Protein AF-A0A5R8MAK3-F1 (afdb_monomer)

Mean predicted aligned error: 9.04 Å

Sequence (189 aa):
MISRLPVRQTYFLSFLFIFSVNINEIQAQEVYLPGYVVTLKGDTLIGNVSDRKMGPFGGIFTKIKFKGNGRKKRYSADNIQSYRKGDSIYRSFNLDGEDRFLRLEVEGVVSLYKFELQEQGEGMVMDIAYLKKRDNPTLVRADQGLLGLKRNLLIQFFSDCPPLADKIRSKEFKFPYQVVNFYNEWKAR

Foldseek 3Di:
DDDDDDDDDDDDDDPDDDPPPPCPPPPQDQDWAWKWFQFPVRDIFGFTKGQWTDDQQIWGHQWIWGDGPNDIDTDHLVGGQWMDHHNWIWGWDDDPNDTATWTFDADAQKTKTWGWGDDGRDPDIDIWIWIDGPPGNDIDTQADVVRFGPLVVLLVVVVVPVVLNVCSVVVVDRHPVVSVVVVRVVVVD

Structure (mmCIF, N/CA/C/O backbone):
data_AF-A0A5R8MAK3-F1
#
_entry.id   AF-A0A5R8MAK3-F1
#
loop_
_atom_site.group_PDB
_atom_site.id
_atom_site.type_symbol
_atom_site.label_atom_id
_atom_site.label_alt_id
_atom_site.label_comp_id
_atom_site.label_asym_id
_atom_site.label_entity_id
_atom_site.label_seq_id
_atom_site.pdbx_PDB_ins_code
_atom_site.Cartn_x
_atom_site.Cartn_y
_atom_site.Cartn_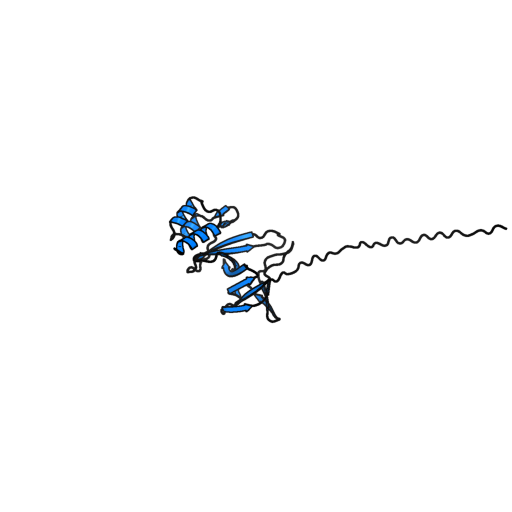z
_atom_site.occupancy
_atom_site.B_iso_or_equiv
_atom_site.auth_seq_id
_atom_site.auth_comp_id
_atom_site.auth_asym_id
_atom_site.auth_atom_id
_atom_site.pdbx_PDB_model_num
ATOM 1 N N . MET A 1 1 ? 33.108 69.798 -68.415 1.00 45.28 1 MET A N 1
ATOM 2 C CA . MET A 1 1 ? 32.987 68.394 -68.864 1.00 45.28 1 MET A CA 1
ATOM 3 C C . MET A 1 1 ? 32.511 67.592 -67.655 1.00 45.28 1 MET A C 1
ATOM 5 O O . MET A 1 1 ? 33.311 67.299 -66.783 1.00 45.28 1 MET A O 1
ATOM 9 N N . ILE A 1 2 ? 31.194 67.420 -67.500 1.00 45.59 2 ILE A N 1
ATOM 10 C CA . ILE A 1 2 ? 30.560 66.881 -66.281 1.00 45.59 2 ILE A CA 1
ATOM 11 C C . ILE A 1 2 ? 30.013 65.496 -66.633 1.00 45.59 2 ILE A C 1
ATOM 13 O O . ILE A 1 2 ? 29.065 65.384 -67.410 1.00 45.59 2 ILE A O 1
ATOM 17 N N . SER A 1 3 ? 30.657 64.447 -66.127 1.00 53.34 3 SER A N 1
ATOM 18 C CA . SER A 1 3 ? 30.266 63.054 -66.341 1.00 53.34 3 SER A CA 1
ATOM 19 C C . SER A 1 3 ? 29.149 62.655 -65.372 1.00 53.34 3 SER A C 1
ATOM 21 O O . SER A 1 3 ? 29.250 62.816 -64.158 1.00 53.34 3 SER A O 1
ATOM 23 N N . ARG A 1 4 ? 28.050 62.145 -65.937 1.00 50.50 4 ARG A N 1
ATOM 24 C CA . ARG A 1 4 ? 26.902 61.585 -65.213 1.00 50.50 4 ARG A CA 1
ATOM 25 C C . ARG A 1 4 ? 27.264 60.200 -64.667 1.00 50.50 4 ARG A C 1
ATOM 27 O O . ARG A 1 4 ? 27.695 59.345 -65.435 1.00 50.50 4 ARG A O 1
ATOM 34 N N . LEU A 1 5 ? 27.034 59.962 -63.377 1.00 55.12 5 LEU A N 1
ATOM 35 C CA . LEU A 1 5 ? 27.025 58.617 -62.791 1.00 55.12 5 LEU A CA 1
ATOM 36 C C . LEU A 1 5 ? 25.602 58.032 -62.861 1.00 55.12 5 LEU A C 1
ATOM 38 O O . LEU A 1 5 ? 24.647 58.764 -62.591 1.00 55.12 5 LEU A O 1
ATOM 42 N N . PRO A 1 6 ? 25.423 56.743 -63.204 1.00 58.34 6 PRO A N 1
ATOM 43 C CA . PRO A 1 6 ? 24.111 56.117 -63.201 1.00 58.34 6 PRO A CA 1
ATOM 44 C C . PRO A 1 6 ? 23.727 55.636 -61.796 1.00 58.34 6 PRO A C 1
ATOM 46 O O . PRO A 1 6 ? 24.496 54.973 -61.099 1.00 58.34 6 PRO A O 1
ATOM 49 N N . VAL A 1 7 ? 22.489 55.942 -61.415 1.00 59.16 7 VAL A N 1
ATOM 50 C CA . VAL A 1 7 ? 21.797 55.399 -60.243 1.00 59.16 7 VAL A CA 1
ATOM 51 C C . VAL A 1 7 ? 21.487 53.923 -60.505 1.00 59.16 7 VAL A C 1
ATOM 53 O O . VAL A 1 7 ? 20.755 53.600 -61.438 1.00 59.16 7 VAL A O 1
ATOM 56 N N . ARG A 1 8 ? 22.022 53.017 -59.682 1.00 52.56 8 ARG A N 1
ATOM 57 C CA . ARG A 1 8 ? 21.577 51.617 -59.620 1.00 52.56 8 ARG A CA 1
ATOM 58 C C . ARG A 1 8 ? 20.651 51.449 -58.418 1.00 52.56 8 ARG A C 1
ATOM 60 O O . ARG A 1 8 ? 21.109 51.382 -57.284 1.00 52.56 8 ARG A O 1
ATOM 67 N N . GLN A 1 9 ? 19.349 51.377 -58.683 1.00 58.41 9 GLN A N 1
ATOM 68 C CA . GLN A 1 9 ? 18.371 50.819 -57.752 1.00 58.41 9 GLN A CA 1
ATOM 69 C C . GLN A 1 9 ? 18.574 49.303 -57.687 1.00 58.41 9 GLN A C 1
ATOM 71 O O . GLN A 1 9 ? 18.333 48.599 -58.665 1.00 58.41 9 GLN A O 1
ATOM 76 N N . THR A 1 10 ? 18.999 48.794 -56.537 1.00 56.50 10 THR A N 1
ATOM 77 C CA . THR A 1 10 ? 18.915 47.368 -56.207 1.00 56.50 10 THR A CA 1
ATOM 78 C C . THR A 1 10 ? 17.899 47.199 -55.088 1.00 56.50 10 THR A C 1
ATOM 80 O O . THR A 1 10 ? 18.230 47.343 -53.914 1.00 56.50 10 THR A O 1
ATOM 83 N N . TYR A 1 11 ? 16.653 46.902 -55.457 1.00 55.88 11 TYR A N 1
ATOM 84 C CA . TYR A 1 11 ? 15.708 46.267 -54.546 1.00 55.88 11 TYR A CA 1
ATOM 85 C C . TYR A 1 11 ? 15.951 44.762 -54.636 1.00 55.88 11 TYR A C 1
ATOM 87 O O . TYR A 1 11 ? 15.625 44.144 -55.646 1.00 55.88 11 TYR A O 1
ATOM 95 N N . PHE A 1 12 ? 16.545 44.175 -53.600 1.00 53.72 12 PHE A N 1
ATOM 96 C CA . PHE A 1 12 ? 16.535 42.728 -53.420 1.00 53.72 12 PHE A CA 1
ATOM 97 C C . PHE A 1 12 ? 15.970 42.422 -52.037 1.00 53.72 12 PHE A C 1
ATOM 99 O O . PHE A 1 12 ? 16.603 42.660 -51.009 1.00 53.72 12 PHE A O 1
ATOM 106 N N . LEU A 1 13 ? 14.720 41.961 -52.047 1.00 56.19 13 LEU A N 1
ATOM 107 C CA . LEU A 1 13 ? 14.031 41.371 -50.912 1.00 56.19 13 LEU A CA 1
ATOM 108 C C . LEU A 1 13 ? 14.896 40.272 -50.286 1.00 56.19 13 LEU A C 1
ATOM 110 O O . LEU A 1 13 ? 15.283 39.323 -50.960 1.00 56.19 13 LEU A O 1
ATOM 114 N N . SER A 1 14 ? 15.111 40.345 -48.977 1.00 53.22 14 SER A N 1
ATOM 115 C CA . SER A 1 14 ? 15.406 39.159 -48.169 1.00 53.22 14 SER A CA 1
ATOM 116 C C . SER A 1 14 ? 14.804 39.329 -46.778 1.00 53.22 14 SER A C 1
ATOM 118 O O . SER A 1 14 ? 15.470 39.569 -45.779 1.00 53.22 14 SER A O 1
ATOM 120 N N . PHE A 1 15 ? 13.480 39.207 -46.730 1.00 55.84 15 PHE A N 1
ATOM 121 C CA . PHE A 1 15 ? 12.743 38.939 -45.503 1.00 55.84 15 PHE A CA 1
ATOM 122 C C . PHE A 1 15 ? 12.940 37.449 -45.172 1.00 55.84 15 PHE A C 1
ATOM 124 O O . PHE A 1 15 ? 12.067 36.626 -45.438 1.00 55.84 15 PHE A O 1
ATOM 131 N N . LEU A 1 16 ? 14.135 37.066 -44.697 1.00 53.00 16 LEU A N 1
ATOM 132 C CA . LEU A 1 16 ? 14.398 35.687 -44.285 1.00 53.00 16 LEU A CA 1
ATOM 133 C C . LEU A 1 16 ? 14.079 35.523 -42.799 1.00 53.00 16 LEU A C 1
ATOM 135 O O . LEU A 1 16 ? 14.864 35.823 -41.903 1.00 53.00 16 LEU A O 1
ATOM 139 N N . PHE A 1 17 ? 12.861 35.045 -42.595 1.00 55.56 17 PHE A N 1
ATOM 140 C CA . PHE A 1 17 ? 12.371 34.321 -41.437 1.00 55.56 17 PHE A CA 1
ATOM 141 C C . PHE A 1 17 ? 13.448 33.374 -40.869 1.00 55.56 17 PHE A C 1
ATOM 143 O O . PHE A 1 17 ? 13.740 32.337 -41.459 1.00 55.56 17 PHE A O 1
ATOM 150 N N . ILE A 1 18 ? 13.997 33.682 -39.695 1.00 56.56 18 ILE A N 1
ATOM 151 C CA . ILE A 1 18 ? 14.508 32.652 -38.785 1.00 56.56 18 ILE A CA 1
ATOM 152 C C . ILE A 1 18 ? 13.868 32.936 -37.433 1.00 56.56 18 ILE A C 1
ATOM 154 O O . ILE A 1 18 ? 14.438 33.569 -36.548 1.00 56.56 18 ILE A O 1
ATOM 158 N N . PHE A 1 19 ? 12.621 32.484 -37.300 1.00 54.47 19 PHE A N 1
ATOM 159 C CA . PHE A 1 19 ? 12.096 32.129 -35.994 1.00 54.47 19 PHE A CA 1
ATOM 160 C C . PHE A 1 19 ? 13.021 31.040 -35.452 1.00 54.47 19 PHE A C 1
ATOM 162 O O . PHE A 1 19 ? 12.895 29.868 -35.804 1.00 54.47 19 PHE A O 1
ATOM 169 N N . SER A 1 20 ? 13.969 31.436 -34.608 1.00 54.81 20 SER A N 1
ATOM 170 C CA . SER A 1 20 ? 14.664 30.538 -33.697 1.00 54.81 20 SER A CA 1
ATOM 171 C C . SER A 1 20 ? 13.630 30.041 -32.694 1.00 54.81 20 SER A C 1
ATOM 173 O O . SER A 1 20 ? 13.546 30.519 -31.561 1.00 54.81 20 SER A O 1
ATOM 175 N N . VAL A 1 21 ? 12.767 29.126 -33.142 1.00 56.59 21 VAL A N 1
ATOM 176 C CA . VAL A 1 21 ? 11.937 28.334 -32.250 1.00 56.59 21 VAL A CA 1
ATOM 177 C C . VAL A 1 21 ? 12.938 27.564 -31.410 1.00 56.59 21 VAL A C 1
ATOM 179 O O . VAL A 1 21 ? 13.553 26.605 -31.868 1.00 56.59 21 VAL A O 1
ATOM 182 N N . ASN A 1 22 ? 13.157 28.044 -30.189 1.00 51.03 22 ASN A N 1
ATOM 183 C CA . ASN A 1 22 ? 13.752 27.255 -29.133 1.00 51.03 22 ASN A CA 1
ATOM 184 C C . ASN A 1 22 ? 12.753 26.134 -28.871 1.00 51.03 22 ASN A C 1
ATOM 186 O O . ASN A 1 22 ? 11.854 26.258 -28.038 1.00 51.03 22 ASN A O 1
ATOM 190 N N . ILE A 1 23 ? 12.866 25.064 -29.656 1.00 58.00 23 ILE A N 1
ATOM 191 C CA . ILE A 1 23 ? 12.237 23.793 -29.356 1.00 58.00 23 ILE A CA 1
ATOM 192 C C . ILE A 1 23 ? 13.009 23.295 -28.139 1.00 58.00 23 ILE A C 1
ATOM 194 O O . ILE A 1 23 ? 13.971 22.543 -28.253 1.00 58.00 23 ILE A O 1
ATOM 198 N N . ASN A 1 24 ? 12.644 23.795 -26.957 1.00 49.50 24 ASN A N 1
ATOM 199 C CA . ASN A 1 24 ? 12.941 23.084 -25.733 1.00 49.50 24 ASN A CA 1
ATOM 200 C C . ASN A 1 24 ? 12.285 21.726 -25.935 1.00 49.50 24 ASN A C 1
ATOM 202 O O . ASN A 1 24 ? 11.056 21.623 -25.927 1.00 49.50 24 ASN A O 1
ATOM 206 N N . GLU A 1 25 ? 13.096 20.714 -26.231 1.00 51.19 25 GLU A N 1
ATOM 207 C CA . GLU A 1 25 ? 12.648 19.340 -26.218 1.00 51.19 25 GLU A CA 1
ATOM 208 C C . GLU A 1 25 ? 12.037 19.115 -24.839 1.00 51.19 25 GLU A C 1
ATOM 210 O O . GLU A 1 25 ? 12.741 18.980 -23.837 1.00 51.19 25 GLU A O 1
ATOM 215 N N . ILE A 1 26 ? 10.707 19.102 -24.769 1.00 49.28 26 ILE A N 1
ATOM 216 C CA . ILE A 1 26 ? 9.989 18.558 -23.628 1.00 49.28 26 ILE A CA 1
ATOM 217 C C . ILE A 1 26 ? 10.242 17.055 -23.709 1.00 49.28 26 ILE A C 1
ATOM 219 O O . ILE A 1 26 ? 9.420 16.276 -24.194 1.00 49.28 26 ILE A O 1
ATOM 223 N N . GLN A 1 27 ? 11.437 16.633 -23.301 1.00 46.62 27 GLN A N 1
ATOM 224 C CA . GLN A 1 27 ? 11.723 15.233 -23.114 1.00 46.62 27 GLN A CA 1
ATOM 225 C C . GLN A 1 27 ? 10.903 14.804 -21.908 1.00 46.62 27 GLN A C 1
ATOM 227 O O . GLN A 1 27 ? 11.251 15.058 -20.757 1.00 46.62 27 GLN A O 1
ATOM 232 N N . ALA A 1 28 ? 9.778 14.151 -22.175 1.00 54.62 28 ALA A N 1
ATOM 233 C CA . ALA A 1 28 ? 9.080 13.358 -21.183 1.00 54.62 28 ALA A CA 1
ATOM 234 C C . ALA A 1 28 ? 9.986 12.173 -20.796 1.00 54.62 28 ALA A C 1
ATOM 236 O O . ALA A 1 28 ? 9.818 11.060 -21.297 1.00 54.62 28 ALA A O 1
ATOM 237 N N . GLN A 1 29 ? 11.007 12.433 -19.974 1.00 61.88 29 GLN A N 1
ATOM 238 C CA . GLN A 1 29 ? 12.005 11.448 -19.581 1.00 61.88 29 GLN A CA 1
ATOM 239 C C . GLN A 1 29 ? 11.367 10.423 -18.640 1.00 61.88 29 GLN A C 1
ATOM 241 O O . GLN A 1 29 ? 10.771 10.756 -17.615 1.00 61.88 29 GLN A O 1
ATOM 246 N N . GLU A 1 30 ? 11.475 9.144 -19.004 1.00 71.56 30 GLU A N 1
ATOM 247 C CA . GLU A 1 30 ? 11.110 8.045 -18.114 1.00 71.56 30 GLU A CA 1
ATOM 248 C C . GLU A 1 30 ? 12.091 7.995 -16.943 1.00 71.56 30 GLU A C 1
ATOM 250 O O . GLU A 1 30 ? 13.265 7.661 -17.119 1.00 71.56 30 GLU A O 1
ATOM 255 N N . VAL A 1 31 ? 11.600 8.286 -15.740 1.00 87.50 31 VAL A N 1
ATOM 256 C CA . VAL A 1 31 ? 12.417 8.246 -14.528 1.00 87.50 31 VAL A CA 1
ATOM 257 C C . VAL A 1 31 ? 12.540 6.797 -14.060 1.00 87.50 31 VAL A C 1
ATOM 259 O O . VAL A 1 31 ? 11.551 6.154 -13.698 1.00 87.50 31 VAL A O 1
ATOM 262 N N . TYR A 1 32 ? 13.766 6.276 -14.100 1.00 94.56 32 TYR A N 1
ATOM 263 C CA . TYR A 1 32 ? 14.147 5.008 -13.484 1.00 94.56 32 TYR A CA 1
ATOM 264 C C . TYR A 1 32 ? 14.794 5.306 -12.135 1.00 94.56 32 TYR A C 1
ATOM 266 O O . TYR A 1 32 ? 15.710 6.120 -12.071 1.00 94.56 32 TYR A O 1
ATOM 274 N N . LEU A 1 33 ? 14.341 4.631 -11.080 1.00 96.56 33 LEU A N 1
ATOM 275 C CA . LEU A 1 33 ? 14.921 4.746 -9.742 1.00 96.56 33 LEU A CA 1
ATOM 276 C C . LEU A 1 33 ? 15.513 3.404 -9.294 1.00 96.56 33 LEU A C 1
ATOM 278 O O . LEU A 1 33 ? 14.975 2.362 -9.685 1.00 96.56 33 LEU A O 1
ATOM 282 N N . PRO A 1 34 ? 16.565 3.406 -8.455 1.00 97.94 34 PRO A N 1
ATOM 283 C CA . PRO A 1 34 ? 17.099 2.187 -7.855 1.00 97.94 34 PRO A CA 1
ATOM 284 C C . PRO A 1 34 ? 16.018 1.391 -7.119 1.00 97.94 34 PRO A C 1
ATOM 286 O O . PRO A 1 34 ? 15.114 1.965 -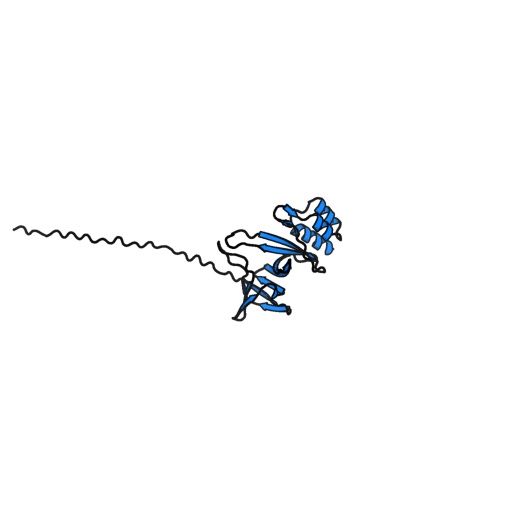6.508 1.00 97.94 34 PRO A O 1
ATOM 289 N N . GLY A 1 35 ? 16.093 0.065 -7.177 1.00 98.06 35 GLY A N 1
ATOM 290 C CA . GLY A 1 35 ? 15.081 -0.796 -6.582 1.00 98.06 35 GLY A CA 1
ATOM 291 C C . GLY A 1 35 ? 15.292 -2.281 -6.850 1.00 98.06 35 GLY A C 1
ATOM 292 O O . GLY A 1 35 ? 16.382 -2.732 -7.209 1.00 98.06 35 GLY A O 1
ATOM 293 N N . TYR A 1 36 ? 14.226 -3.056 -6.671 1.00 98.31 36 TYR A N 1
ATOM 294 C CA . TYR A 1 36 ? 14.240 -4.496 -6.913 1.00 98.31 36 TYR A CA 1
ATOM 295 C C . TYR A 1 36 ? 12.860 -5.025 -7.290 1.00 98.31 36 TYR A C 1
ATOM 297 O O . TYR A 1 36 ? 11.845 -4.365 -7.073 1.00 98.31 36 TYR A O 1
ATOM 305 N N . VAL A 1 37 ? 12.829 -6.244 -7.820 1.00 98.50 37 VAL A N 1
ATOM 306 C CA . VAL A 1 37 ? 11.614 -7.027 -8.066 1.00 98.50 37 VAL A CA 1
ATOM 307 C C . VAL A 1 37 ? 11.720 -8.353 -7.326 1.00 98.50 37 VAL A C 1
ATOM 309 O O . VAL A 1 37 ? 12.726 -9.038 -7.472 1.00 98.50 37 VAL A O 1
ATOM 312 N N . VAL A 1 38 ? 10.678 -8.736 -6.589 1.00 98.56 38 VAL A N 1
ATOM 313 C CA . VAL A 1 38 ? 10.543 -10.071 -5.990 1.00 98.56 38 VAL A CA 1
ATOM 314 C C . VAL A 1 38 ? 9.614 -10.902 -6.864 1.00 98.56 38 VAL A C 1
ATOM 316 O O . VAL A 1 38 ? 8.434 -10.584 -7.020 1.00 98.56 38 VAL A O 1
ATOM 319 N N . THR A 1 39 ? 10.146 -11.954 -7.475 1.00 98.12 39 THR A N 1
ATOM 320 C CA . THR A 1 39 ? 9.383 -12.842 -8.361 1.00 98.12 39 THR A CA 1
ATOM 321 C C . THR A 1 39 ? 8.388 -13.700 -7.579 1.00 98.12 39 THR A C 1
ATOM 323 O O . THR A 1 39 ? 8.500 -13.845 -6.364 1.00 98.12 39 THR A O 1
ATOM 326 N N . LEU A 1 40 ? 7.446 -14.345 -8.275 1.00 97.69 40 LEU A N 1
ATOM 327 C CA . LEU A 1 40 ? 6.528 -15.314 -7.656 1.00 97.69 40 LEU A CA 1
ATOM 328 C C . LEU A 1 40 ? 7.239 -16.479 -6.952 1.00 97.69 40 LEU A C 1
ATOM 330 O O . LEU A 1 40 ? 6.671 -17.045 -6.024 1.00 97.69 40 LEU A O 1
ATOM 334 N N . LYS A 1 41 ? 8.478 -16.801 -7.347 1.00 97.81 41 LYS A N 1
ATOM 335 C CA . LYS A 1 41 ? 9.303 -17.845 -6.722 1.00 97.81 41 LYS A CA 1
ATOM 336 C C . LYS A 1 41 ? 10.061 -17.368 -5.476 1.00 97.81 41 LYS A C 1
ATOM 338 O O . LYS A 1 41 ? 10.725 -18.173 -4.841 1.00 97.81 41 LYS A O 1
ATOM 343 N N . GLY A 1 42 ? 9.988 -16.078 -5.139 1.00 97.62 42 GLY A N 1
ATOM 344 C CA . GLY A 1 42 ? 10.739 -15.470 -4.035 1.00 97.62 42 GLY A CA 1
ATOM 345 C C . GLY A 1 42 ? 12.118 -14.928 -4.428 1.00 97.62 42 GLY A C 1
ATOM 346 O O . GLY A 1 42 ? 12.732 -14.211 -3.640 1.00 97.62 42 GLY A O 1
ATOM 347 N N . ASP A 1 43 ? 12.592 -15.187 -5.652 1.00 97.44 43 ASP A N 1
ATOM 348 C CA . ASP A 1 43 ? 13.862 -14.629 -6.133 1.00 97.44 43 ASP A CA 1
ATOM 349 C C . ASP A 1 43 ? 13.796 -13.100 -6.204 1.00 97.44 43 ASP A C 1
ATOM 351 O O . ASP A 1 43 ? 12.808 -12.541 -6.691 1.00 97.44 43 ASP A O 1
ATOM 355 N N . THR A 1 44 ? 14.872 -12.427 -5.790 1.00 97.81 44 THR A N 1
ATOM 356 C CA . THR A 1 44 ? 14.981 -10.963 -5.839 1.00 97.81 44 THR A CA 1
ATOM 357 C C . THR A 1 44 ? 15.926 -10.521 -6.954 1.00 97.81 44 THR A C 1
ATOM 359 O O . THR A 1 44 ? 17.100 -10.881 -6.980 1.00 97.81 44 THR A O 1
ATOM 362 N N . LEU A 1 45 ? 15.422 -9.701 -7.875 1.00 97.81 45 LEU A N 1
ATOM 363 C CA . LEU A 1 45 ? 16.181 -9.115 -8.976 1.00 97.81 45 LEU A CA 1
ATOM 364 C C . LEU A 1 45 ? 16.497 -7.651 -8.662 1.00 97.81 45 LEU A C 1
ATOM 366 O O . LEU A 1 45 ? 15.589 -6.821 -8.615 1.00 97.81 45 LEU A O 1
ATOM 370 N N . ILE A 1 46 ? 17.776 -7.329 -8.477 1.00 97.94 46 ILE A N 1
ATOM 371 C CA . ILE A 1 46 ? 18.248 -5.968 -8.178 1.00 97.94 46 ILE A CA 1
ATOM 372 C C . ILE A 1 46 ? 18.452 -5.171 -9.471 1.00 97.94 46 ILE A C 1
ATOM 374 O O . ILE A 1 46 ? 18.988 -5.688 -10.454 1.00 97.94 46 ILE A O 1
ATOM 378 N N . GLY A 1 47 ? 18.028 -3.906 -9.487 1.00 97.62 47 GLY A N 1
ATOM 379 C CA . GLY A 1 47 ? 18.184 -3.042 -10.655 1.00 97.62 47 GLY A CA 1
ATOM 380 C C . GLY A 1 47 ? 17.504 -1.688 -10.496 1.00 97.62 47 GLY A C 1
ATOM 381 O O . GLY A 1 47 ? 17.455 -1.122 -9.409 1.00 97.62 47 GLY A O 1
ATOM 382 N N . ASN A 1 48 ? 16.972 -1.163 -11.596 1.00 98.12 48 ASN A N 1
ATOM 383 C CA . ASN A 1 48 ? 16.211 0.080 -11.615 1.00 98.12 48 ASN A CA 1
ATOM 384 C C . ASN A 1 48 ? 14.778 -0.164 -12.092 1.00 98.12 48 ASN A C 1
ATOM 386 O O . ASN A 1 48 ? 14.557 -0.917 -13.044 1.00 98.12 48 ASN A O 1
ATOM 390 N N . VAL A 1 49 ? 13.816 0.513 -11.470 1.00 97.94 49 VAL A N 1
ATOM 391 C CA . VAL A 1 49 ? 12.381 0.372 -11.732 1.00 97.94 49 VAL A CA 1
ATOM 392 C C . VAL A 1 49 ? 11.786 1.707 -12.180 1.00 97.94 49 VAL A C 1
ATOM 394 O O . VAL A 1 49 ? 12.125 2.764 -11.653 1.00 97.94 49 VAL A O 1
ATOM 397 N N . SER A 1 50 ? 10.874 1.651 -13.147 1.00 96.56 50 SER A N 1
ATOM 398 C CA . SER A 1 50 ? 9.998 2.755 -13.542 1.00 96.56 50 SER A CA 1
ATOM 399 C C . SER A 1 50 ? 8.561 2.242 -13.628 1.00 96.56 50 SER A C 1
ATOM 401 O O . SER A 1 50 ? 8.295 1.253 -14.312 1.00 96.56 50 SER A O 1
ATOM 403 N N . ASP A 1 51 ? 7.636 2.887 -12.923 1.00 94.75 51 ASP A N 1
ATOM 404 C CA . ASP A 1 51 ? 6.227 2.474 -12.819 1.00 94.75 51 ASP A CA 1
ATOM 405 C C . ASP A 1 51 ? 5.245 3.537 -13.324 1.00 94.75 51 ASP A C 1
ATOM 407 O O . ASP A 1 51 ? 4.039 3.328 -13.267 1.00 94.75 51 ASP A O 1
ATOM 411 N N . ARG A 1 52 ? 5.744 4.681 -13.798 1.00 91.50 52 ARG A N 1
ATOM 412 C CA . ARG A 1 52 ? 4.923 5.777 -14.303 1.00 91.50 52 ARG A CA 1
ATOM 413 C C . ARG A 1 52 ? 5.697 6.643 -15.279 1.00 91.50 52 ARG A C 1
ATOM 415 O O . ARG A 1 52 ? 6.930 6.667 -15.272 1.00 91.50 52 ARG A O 1
ATOM 422 N N . LYS A 1 53 ? 4.958 7.382 -16.098 1.00 88.19 53 LYS A N 1
ATOM 423 C CA . LYS A 1 53 ? 5.487 8.476 -16.916 1.00 88.19 53 LYS A CA 1
ATOM 424 C C . LYS A 1 53 ? 5.064 9.799 -16.287 1.00 88.19 53 LYS A C 1
ATOM 426 O O . LYS A 1 53 ? 3.905 9.942 -15.917 1.00 88.19 53 LYS A O 1
ATOM 431 N N . MET A 1 54 ? 5.992 10.744 -16.173 1.00 82.19 54 MET A N 1
ATOM 432 C CA . MET A 1 54 ? 5.703 12.096 -15.686 1.00 82.19 54 MET A CA 1
ATOM 433 C C . MET A 1 54 ? 5.204 12.991 -16.832 1.00 82.19 54 MET A C 1
ATOM 435 O O . MET A 1 54 ? 5.505 12.733 -18.001 1.00 82.19 54 MET A O 1
ATOM 439 N N . GLY A 1 55 ? 4.491 14.066 -16.492 1.00 76.38 55 GLY A N 1
ATOM 440 C CA . GLY A 1 55 ? 4.050 15.103 -17.433 1.00 76.38 55 GLY A CA 1
ATOM 441 C C . GLY A 1 55 ? 2.555 15.052 -17.778 1.00 76.38 55 GLY A C 1
ATOM 442 O O . GLY A 1 55 ? 1.841 14.188 -17.274 1.00 76.38 55 GLY A O 1
ATOM 443 N N . PRO A 1 56 ? 2.078 15.962 -18.650 1.00 72.00 56 PRO A N 1
ATOM 444 C CA . PRO A 1 56 ? 0.650 16.150 -18.940 1.00 72.00 56 PRO A CA 1
ATOM 445 C C . PRO A 1 56 ? -0.003 14.946 -19.626 1.00 72.00 56 PRO A C 1
ATOM 447 O O . PRO A 1 56 ? -1.208 14.793 -19.563 1.00 72.00 56 PRO A O 1
ATOM 450 N N . PHE A 1 57 ? 0.782 14.063 -20.243 1.00 76.06 57 PHE A N 1
ATOM 451 C CA . PHE A 1 57 ? 0.316 12.787 -20.808 1.00 76.06 57 PHE A CA 1
ATOM 452 C C . PHE A 1 57 ? 0.952 11.594 -20.084 1.00 76.06 57 PHE A C 1
ATOM 454 O O . PHE A 1 57 ? 1.208 10.541 -20.675 1.00 76.06 57 PHE A O 1
ATOM 461 N N . GLY A 1 58 ? 1.320 11.822 -18.824 1.00 79.94 58 GLY A N 1
ATOM 462 C CA . GLY A 1 58 ? 1.831 10.828 -17.903 1.00 79.94 58 GLY A CA 1
ATOM 463 C C . GLY A 1 58 ? 0.737 9.895 -17.394 1.00 79.94 58 GLY A C 1
ATOM 464 O O . GLY A 1 58 ? -0.422 9.995 -17.785 1.00 79.94 58 GLY A O 1
ATOM 465 N N . GLY A 1 59 ? 1.126 8.960 -16.538 1.00 86.31 59 GLY A N 1
ATOM 466 C CA . GLY A 1 59 ? 0.206 7.994 -15.949 1.00 86.31 59 GLY A CA 1
ATOM 467 C C . GLY A 1 59 ? 0.940 6.838 -15.291 1.00 86.31 59 GLY A C 1
ATOM 468 O O . GLY A 1 59 ? 2.127 6.600 -15.555 1.00 86.31 59 GLY A O 1
ATOM 469 N N . ILE A 1 60 ? 0.219 6.117 -14.438 1.00 89.88 60 ILE A N 1
ATOM 470 C CA . ILE A 1 60 ? 0.713 4.930 -13.740 1.00 89.88 60 ILE A CA 1
ATOM 471 C C . ILE A 1 60 ? 0.631 3.732 -14.686 1.00 89.88 60 ILE A C 1
ATOM 473 O O . ILE A 1 60 ? -0.383 3.484 -15.336 1.00 89.88 60 ILE A O 1
ATOM 477 N N . PHE A 1 61 ? 1.722 2.981 -14.798 1.00 89.56 61 PHE A N 1
ATOM 478 C CA . PHE A 1 61 ? 1.783 1.823 -15.674 1.00 89.56 61 PHE A CA 1
ATOM 479 C C . PHE A 1 61 ? 1.112 0.613 -15.029 1.00 89.56 61 PHE A C 1
ATOM 481 O O . PHE A 1 61 ? 1.396 0.256 -13.890 1.00 89.56 61 PHE A O 1
ATOM 488 N N . THR A 1 62 ? 0.334 -0.121 -15.822 1.00 92.06 62 THR A N 1
ATOM 489 C CA . THR A 1 62 ? -0.146 -1.462 -15.450 1.00 92.06 62 THR A CA 1
ATOM 490 C C . THR A 1 62 ? 0.992 -2.485 -15.354 1.00 92.06 62 THR A C 1
ATOM 492 O O . THR A 1 62 ? 0.877 -3.490 -14.655 1.00 92.06 62 THR A O 1
ATOM 495 N N . LYS A 1 63 ? 2.107 -2.231 -16.056 1.00 97.06 63 LYS A N 1
ATOM 496 C CA . LYS A 1 63 ? 3.331 -3.040 -16.030 1.00 97.06 63 LYS A CA 1
ATOM 497 C C . LYS A 1 63 ? 4.539 -2.173 -15.717 1.00 97.06 63 LYS A C 1
ATOM 499 O O . LYS A 1 63 ? 4.886 -1.290 -16.505 1.00 97.06 63 LYS A O 1
ATOM 504 N N . ILE A 1 64 ? 5.236 -2.479 -14.630 1.00 97.44 64 ILE A N 1
ATOM 505 C CA . ILE A 1 64 ? 6.480 -1.793 -14.283 1.00 97.44 64 ILE A CA 1
ATOM 506 C C . ILE A 1 64 ? 7.591 -2.194 -15.246 1.00 97.44 64 ILE A C 1
ATOM 508 O O . ILE A 1 64 ? 7.660 -3.333 -15.713 1.00 97.44 64 ILE A O 1
ATOM 512 N N . LYS A 1 65 ? 8.473 -1.248 -15.556 1.00 97.31 65 LYS A N 1
ATOM 513 C CA . LYS A 1 65 ? 9.667 -1.453 -16.374 1.00 97.31 65 LYS A CA 1
ATOM 514 C C . LYS A 1 65 ? 10.853 -1.658 -15.445 1.00 97.31 65 LYS A C 1
ATOM 516 O O . LYS A 1 65 ? 11.185 -0.777 -14.660 1.00 97.31 65 LYS A O 1
ATOM 521 N N . PHE A 1 66 ? 11.513 -2.798 -15.571 1.00 97.94 66 PHE A N 1
ATOM 522 C CA . PHE A 1 66 ? 12.709 -3.154 -14.823 1.00 97.94 66 PHE A CA 1
ATOM 523 C C . PHE A 1 66 ? 13.934 -3.168 -15.743 1.00 97.94 66 PHE A C 1
ATOM 525 O O . PHE A 1 66 ? 13.878 -3.690 -16.861 1.00 97.94 66 PHE A O 1
ATOM 532 N N . LYS A 1 67 ? 15.050 -2.617 -15.263 1.00 97.44 67 LYS A N 1
ATOM 533 C CA . LYS A 1 67 ? 16.370 -2.669 -15.903 1.00 97.44 67 LYS A CA 1
ATOM 534 C C . LYS A 1 67 ? 17.384 -3.255 -14.922 1.00 97.44 67 LYS A C 1
ATOM 536 O O . LYS A 1 67 ? 17.674 -2.621 -13.913 1.00 97.44 67 LYS A O 1
ATOM 541 N N . GLY A 1 68 ? 17.954 -4.415 -15.235 1.00 95.44 68 GLY A N 1
ATOM 542 C CA . GLY A 1 68 ? 18.965 -5.080 -14.404 1.00 95.44 68 GLY A CA 1
ATOM 543 C C . GLY A 1 68 ? 19.789 -6.077 -15.217 1.00 95.44 68 GLY A C 1
ATOM 544 O O . GLY A 1 68 ? 19.281 -6.651 -16.180 1.00 95.44 68 GLY A O 1
ATOM 545 N N . ASN A 1 69 ? 21.068 -6.254 -14.866 1.00 90.25 69 ASN A N 1
ATOM 546 C CA . ASN A 1 69 ? 22.011 -7.163 -15.542 1.00 90.25 69 ASN A CA 1
ATOM 547 C C . ASN A 1 69 ? 22.035 -7.008 -17.077 1.00 90.25 69 ASN A C 1
ATOM 549 O O . ASN A 1 69 ? 21.966 -7.986 -17.818 1.00 90.25 69 ASN A O 1
ATOM 553 N N . GLY A 1 70 ? 22.032 -5.762 -17.566 1.00 88.62 70 GLY A N 1
ATOM 554 C CA . GLY A 1 70 ? 22.022 -5.450 -19.002 1.00 88.62 70 GLY A CA 1
ATOM 555 C C . GLY A 1 70 ? 20.710 -5.765 -19.734 1.00 88.62 70 GLY A C 1
ATOM 556 O O . GLY A 1 70 ? 20.604 -5.513 -20.932 1.00 88.62 70 GLY A O 1
ATOM 557 N N . ARG A 1 71 ? 19.683 -6.278 -19.044 1.00 91.19 71 ARG A N 1
ATOM 558 C CA . ARG A 1 71 ? 18.384 -6.634 -19.629 1.00 91.19 71 ARG A CA 1
ATOM 559 C C . ARG A 1 71 ? 17.296 -5.656 -19.198 1.00 91.19 71 ARG A C 1
ATOM 561 O O . ARG A 1 71 ? 17.297 -5.134 -18.083 1.00 91.19 71 ARG A O 1
ATOM 568 N N . LYS A 1 72 ? 16.334 -5.436 -20.095 1.00 95.75 72 LYS A N 1
ATOM 569 C CA . LYS A 1 72 ? 15.089 -4.712 -19.812 1.00 95.75 72 LYS A CA 1
ATOM 570 C C . LYS A 1 72 ? 13.938 -5.711 -19.821 1.00 95.75 72 LYS A C 1
ATOM 572 O O . LYS A 1 72 ? 13.843 -6.515 -20.744 1.00 95.75 72 LYS A O 1
ATOM 577 N N . LYS A 1 73 ? 13.063 -5.661 -18.822 1.00 96.94 73 LYS A N 1
ATOM 578 C CA . LYS A 1 73 ? 11.870 -6.515 -18.741 1.00 96.94 73 LYS A CA 1
ATOM 579 C C . LYS A 1 73 ? 10.697 -5.728 -18.170 1.00 96.94 73 LYS A C 1
ATOM 581 O O . LYS A 1 73 ? 10.895 -4.722 -17.495 1.00 96.94 73 LYS A O 1
ATOM 586 N N . ARG A 1 74 ? 9.475 -6.162 -18.471 1.00 97.81 74 ARG A N 1
ATOM 587 C CA . ARG A 1 74 ? 8.250 -5.616 -17.883 1.00 97.81 74 ARG A CA 1
ATOM 588 C C . ARG A 1 74 ? 7.581 -6.670 -17.010 1.00 97.81 74 ARG A C 1
ATOM 590 O O . ARG A 1 74 ? 7.630 -7.845 -17.365 1.00 97.81 74 ARG A O 1
ATOM 597 N N . TYR A 1 75 ? 6.963 -6.239 -15.918 1.00 98.19 75 TYR A N 1
ATOM 598 C CA . TYR A 1 75 ? 6.236 -7.107 -14.992 1.00 98.19 75 TYR A CA 1
ATOM 599 C C . TYR A 1 75 ? 4.879 -6.485 -14.649 1.00 98.19 75 TYR A C 1
ATOM 601 O O . TYR A 1 75 ? 4.832 -5.319 -14.260 1.00 98.19 75 TYR A O 1
ATOM 609 N N . SER A 1 76 ? 3.790 -7.236 -14.809 1.00 98.19 76 SER A N 1
ATOM 610 C CA . SER A 1 76 ? 2.493 -6.914 -14.192 1.00 98.19 76 SER A CA 1
ATOM 611 C C . SER A 1 76 ? 2.392 -7.535 -12.797 1.00 98.19 76 SER A C 1
ATOM 613 O O . SER A 1 76 ? 3.260 -8.314 -12.392 1.00 98.19 76 SER A O 1
ATOM 615 N N . ALA A 1 77 ? 1.356 -7.153 -12.050 1.00 98.19 77 ALA A N 1
ATOM 616 C CA . ALA A 1 77 ? 1.128 -7.617 -10.684 1.00 98.19 77 ALA A CA 1
ATOM 617 C C . ALA A 1 77 ? 0.922 -9.140 -10.589 1.00 98.19 77 ALA A C 1
ATOM 619 O O . ALA A 1 77 ? 1.376 -9.753 -9.632 1.00 98.19 77 ALA A O 1
ATOM 620 N N . ASP A 1 78 ? 0.374 -9.766 -11.628 1.00 98.06 78 ASP A N 1
ATOM 621 C CA . ASP A 1 78 ? 0.237 -11.223 -11.770 1.00 98.06 78 ASP A CA 1
ATOM 622 C C . ASP A 1 78 ? 1.575 -11.951 -12.013 1.00 98.06 78 ASP A C 1
ATOM 624 O O . ASP A 1 78 ? 1.637 -13.176 -12.002 1.00 98.06 78 ASP A O 1
ATOM 628 N N . ASN A 1 79 ? 2.674 -11.233 -12.282 1.00 97.81 79 ASN A N 1
ATOM 629 C CA . ASN A 1 79 ? 3.971 -11.841 -12.604 1.00 97.81 79 ASN A CA 1
ATOM 630 C C . ASN A 1 79 ? 4.984 -11.787 -11.454 1.00 97.81 79 ASN A C 1
ATOM 632 O O . ASN A 1 79 ? 6.035 -12.431 -11.544 1.00 97.81 79 ASN A O 1
ATOM 636 N N . ILE A 1 80 ? 4.735 -10.979 -10.420 1.00 98.50 80 ILE A N 1
ATOM 637 C CA . ILE A 1 80 ? 5.684 -10.698 -9.332 1.00 98.50 80 ILE A CA 1
ATOM 638 C C . ILE A 1 80 ? 4.939 -10.519 -8.010 1.00 98.50 80 ILE A C 1
ATOM 640 O O . ILE A 1 80 ? 3.790 -10.100 -8.004 1.00 98.50 80 ILE A O 1
ATOM 644 N N . GLN A 1 81 ? 5.590 -10.795 -6.882 1.00 98.44 81 GLN A N 1
ATOM 645 C CA . GLN A 1 81 ? 4.983 -10.599 -5.559 1.00 98.44 81 GLN A CA 1
ATOM 646 C C . GLN A 1 81 ? 5.036 -9.131 -5.125 1.00 98.44 81 GLN A C 1
ATOM 648 O O . GLN A 1 81 ? 4.098 -8.600 -4.529 1.00 98.44 81 GLN A O 1
ATOM 653 N N . SER A 1 82 ? 6.170 -8.477 -5.380 1.00 98.69 82 SER A N 1
ATOM 654 C CA . SER A 1 82 ? 6.404 -7.091 -4.985 1.00 98.69 82 SER A CA 1
ATOM 655 C C . SER A 1 82 ? 7.523 -6.454 -5.799 1.00 98.69 82 SER A C 1
ATOM 657 O O . SER A 1 82 ? 8.318 -7.138 -6.451 1.00 98.69 82 SER A O 1
ATOM 659 N N . TYR A 1 83 ? 7.604 -5.130 -5.745 1.00 98.69 83 TYR A N 1
ATOM 660 C CA . TYR A 1 83 ? 8.768 -4.386 -6.205 1.00 98.69 83 TYR A CA 1
ATOM 661 C C . TYR A 1 83 ? 9.056 -3.202 -5.283 1.00 98.69 83 TYR A C 1
ATOM 663 O O . TYR A 1 83 ? 8.174 -2.692 -4.591 1.00 98.69 83 TYR A O 1
ATOM 671 N N . ARG A 1 84 ? 10.303 -2.736 -5.305 1.00 98.56 84 ARG A N 1
ATOM 672 C CA . ARG A 1 84 ? 10.731 -1.475 -4.696 1.00 98.56 84 ARG A CA 1
ATOM 673 C C . ARG A 1 84 ? 11.173 -0.516 -5.790 1.00 98.56 84 ARG A C 1
ATOM 675 O O . ARG A 1 84 ? 11.836 -0.929 -6.740 1.00 98.56 84 ARG A O 1
ATOM 682 N N . LYS A 1 85 ? 10.826 0.760 -5.643 1.00 97.56 85 LYS A N 1
ATOM 683 C CA . LYS A 1 85 ? 11.247 1.856 -6.519 1.00 97.56 85 LYS A CA 1
ATOM 684 C C . LYS A 1 85 ? 11.599 3.065 -5.655 1.00 97.56 85 LYS A C 1
ATOM 686 O O . LYS A 1 85 ? 10.704 3.673 -5.069 1.00 97.56 85 LYS A O 1
ATOM 691 N N . GLY A 1 86 ? 12.882 3.413 -5.586 1.00 96.88 86 GLY A N 1
ATOM 692 C CA . GLY A 1 86 ? 13.378 4.366 -4.594 1.00 96.88 86 GLY A CA 1
ATOM 693 C C . GLY A 1 86 ? 13.055 3.851 -3.193 1.00 96.88 86 GLY A C 1
ATOM 694 O O . GLY A 1 86 ? 13.367 2.705 -2.873 1.00 96.88 86 GLY A O 1
ATOM 695 N N . ASP A 1 87 ? 12.350 4.648 -2.399 1.00 97.25 87 ASP A N 1
ATOM 696 C CA . ASP A 1 87 ? 11.933 4.275 -1.038 1.00 97.25 87 ASP A CA 1
ATOM 697 C C . ASP A 1 87 ? 10.518 3.703 -0.953 1.00 97.25 87 ASP A C 1
ATOM 699 O O . ASP A 1 87 ? 10.092 3.227 0.094 1.00 97.25 87 ASP A O 1
ATOM 703 N N . SER A 1 88 ? 9.785 3.695 -2.065 1.00 97.75 88 SER A N 1
ATOM 704 C CA . SER A 1 88 ? 8.441 3.132 -2.110 1.00 97.75 88 SER A CA 1
ATOM 705 C C . SER A 1 88 ? 8.478 1.631 -2.385 1.00 97.75 88 SER A C 1
ATOM 707 O O . SER A 1 88 ? 9.122 1.176 -3.337 1.00 97.75 88 SER A O 1
ATOM 709 N N . ILE A 1 89 ? 7.730 0.870 -1.591 1.00 98.62 89 ILE A N 1
ATOM 710 C CA . ILE A 1 89 ? 7.507 -0.567 -1.777 1.00 98.62 89 ILE A CA 1
ATOM 711 C C . ILE A 1 89 ? 6.080 -0.773 -2.278 1.00 98.62 89 ILE A C 1
ATOM 713 O O . ILE A 1 89 ? 5.152 -0.137 -1.788 1.00 98.62 89 ILE A O 1
ATOM 717 N N . TYR A 1 90 ? 5.901 -1.678 -3.233 1.00 98.62 90 TYR A N 1
ATOM 718 C CA . TYR A 1 90 ? 4.606 -2.032 -3.801 1.00 98.62 90 TYR A CA 1
ATOM 719 C C . TYR A 1 90 ? 4.417 -3.543 -3.753 1.00 98.62 90 TYR A C 1
ATOM 721 O O . TYR A 1 90 ? 5.358 -4.292 -4.016 1.00 98.62 90 TYR A O 1
ATOM 729 N N . ARG A 1 91 ? 3.205 -3.999 -3.436 1.00 98.50 91 ARG A N 1
ATOM 730 C CA . ARG A 1 91 ? 2.837 -5.423 -3.400 1.00 98.50 91 ARG A CA 1
ATOM 731 C C . ARG A 1 91 ? 1.689 -5.709 -4.356 1.00 98.50 91 ARG A C 1
ATOM 733 O O . ARG A 1 91 ? 0.834 -4.847 -4.563 1.00 98.50 91 ARG A O 1
ATOM 740 N N . SER A 1 92 ? 1.697 -6.905 -4.927 1.00 98.19 92 SER A N 1
ATOM 741 C CA . SER A 1 92 ? 0.644 -7.386 -5.816 1.00 98.19 92 SER A CA 1
ATOM 742 C C . SER A 1 92 ? -0.517 -7.957 -5.012 1.00 98.19 92 SER A C 1
ATOM 744 O O . SER A 1 92 ? -0.309 -8.765 -4.105 1.00 98.19 92 SER A O 1
ATOM 746 N N . PHE A 1 93 ? -1.735 -7.556 -5.358 1.00 97.56 93 PHE A N 1
ATOM 747 C CA . PHE A 1 93 ? -2.962 -8.078 -4.768 1.00 97.56 93 PHE A CA 1
ATOM 748 C C . PHE A 1 93 ? -4.045 -8.230 -5.825 1.00 97.56 93 PHE A C 1
ATOM 750 O O . PHE A 1 93 ? -4.164 -7.373 -6.696 1.00 97.56 93 PHE A O 1
ATOM 757 N N . ASN A 1 94 ? -4.869 -9.268 -5.694 1.00 96.25 94 A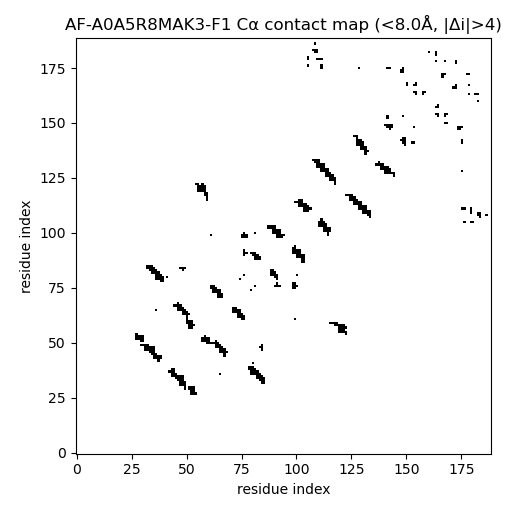SN A N 1
ATOM 758 C CA . ASN A 1 94 ? -6.079 -9.396 -6.491 1.00 96.25 94 ASN A CA 1
ATOM 759 C C . ASN A 1 94 ? -7.171 -8.487 -5.908 1.00 96.25 94 ASN A C 1
ATOM 761 O O . ASN A 1 94 ? -7.568 -8.652 -4.752 1.00 96.25 94 ASN A O 1
ATOM 765 N N . LEU A 1 95 ? -7.619 -7.510 -6.692 1.00 94.12 95 LEU A N 1
ATOM 766 C CA . LEU A 1 95 ? -8.740 -6.631 -6.387 1.00 94.12 95 LEU A CA 1
ATOM 767 C C . LEU A 1 95 ? -9.833 -6.885 -7.421 1.00 94.12 95 LEU A C 1
ATOM 769 O O . LEU A 1 95 ? -9.634 -6.612 -8.601 1.00 94.12 95 LEU A O 1
ATOM 773 N N . ASP A 1 96 ? -10.967 -7.423 -6.975 1.00 91.00 96 ASP A N 1
ATOM 774 C CA . ASP A 1 96 ? -12.152 -7.658 -7.810 1.00 91.00 96 ASP A CA 1
ATOM 775 C C . ASP A 1 96 ? -11.857 -8.456 -9.100 1.00 91.00 96 ASP A C 1
ATOM 777 O O . ASP A 1 96 ? -12.421 -8.197 -10.161 1.00 91.00 96 ASP A O 1
ATOM 781 N N . GLY A 1 97 ? -10.961 -9.447 -9.007 1.00 93.62 97 GLY A N 1
ATOM 782 C CA . GLY A 1 97 ? -10.565 -10.305 -10.127 1.00 93.62 97 GLY A CA 1
ATOM 783 C C . GLY A 1 97 ? -9.349 -9.811 -10.912 1.00 93.62 97 GLY A C 1
ATOM 784 O O . GLY A 1 97 ? -8.855 -10.541 -11.768 1.00 93.62 97 GLY A O 1
ATOM 785 N N . GLU A 1 98 ? -8.809 -8.633 -10.599 1.00 95.38 98 GLU A N 1
ATOM 786 C CA . GLU A 1 98 ? -7.651 -8.065 -11.289 1.00 95.38 98 GLU A CA 1
ATOM 787 C C . GLU A 1 98 ? -6.456 -7.874 -10.353 1.00 95.38 98 GLU A C 1
ATOM 789 O O . GLU A 1 98 ? -6.562 -7.263 -9.290 1.00 95.38 98 GLU A O 1
ATOM 794 N N . ASP A 1 99 ? -5.275 -8.331 -10.771 1.00 96.94 99 ASP A N 1
ATOM 795 C CA . ASP A 1 99 ? -4.057 -8.109 -9.996 1.00 96.94 99 ASP A CA 1
ATOM 796 C C . ASP A 1 99 ? -3.568 -6.663 -10.150 1.00 96.94 99 ASP A C 1
ATOM 798 O O . ASP A 1 99 ? -3.316 -6.160 -11.253 1.00 96.94 99 ASP A O 1
ATOM 802 N N . ARG A 1 100 ? -3.410 -5.982 -9.014 1.00 97.69 100 ARG A N 1
ATOM 803 C CA . ARG A 1 100 ? -3.009 -4.577 -8.908 1.00 97.69 100 ARG A CA 1
ATOM 804 C C . ARG A 1 100 ? -1.799 -4.423 -7.996 1.00 97.69 100 ARG A C 1
ATOM 806 O O . ARG A 1 100 ? -1.628 -5.154 -7.023 1.00 97.69 100 ARG A O 1
ATOM 813 N N . PHE A 1 101 ? -0.970 -3.428 -8.302 1.00 98.12 101 PHE A N 1
ATOM 814 C CA . PHE A 1 101 ? 0.100 -2.992 -7.413 1.00 98.12 101 PHE A 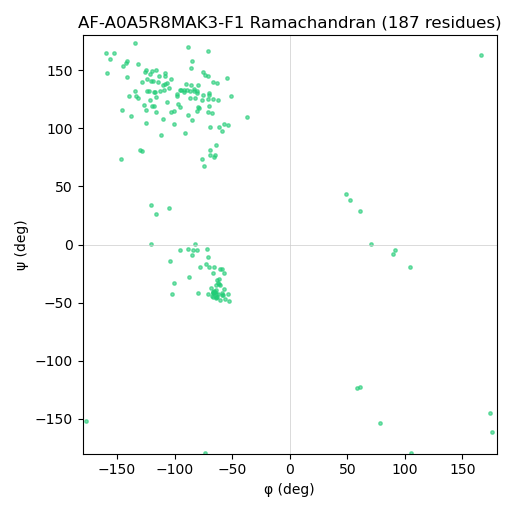CA 1
ATOM 815 C C . PHE A 1 101 ? -0.429 -1.959 -6.427 1.00 98.12 101 PHE A C 1
ATOM 817 O O . PHE A 1 101 ? -0.984 -0.938 -6.830 1.00 98.12 101 PHE A O 1
ATOM 824 N N . LEU A 1 102 ? -0.222 -2.206 -5.139 1.00 98.19 102 LEU A N 1
ATOM 825 C CA . LEU A 1 102 ? -0.561 -1.269 -4.076 1.00 98.19 102 LEU A CA 1
ATOM 826 C C . LEU A 1 102 ? 0.713 -0.845 -3.349 1.00 98.19 102 LEU A C 1
ATOM 828 O O . LEU A 1 102 ? 1.504 -1.698 -2.936 1.00 98.19 102 LEU A O 1
ATOM 832 N N . ARG A 1 103 ? 0.895 0.465 -3.162 1.00 98.31 103 ARG A N 1
ATOM 833 C CA . ARG A 1 103 ? 2.006 1.029 -2.389 1.00 98.31 103 ARG A CA 1
ATOM 834 C C . ARG A 1 103 ? 1.810 0.722 -0.910 1.00 98.31 103 ARG A C 1
ATOM 836 O O . ARG A 1 103 ? 0.732 0.950 -0.374 1.00 98.31 103 ARG A O 1
ATOM 843 N N . LEU A 1 104 ? 2.837 0.206 -0.253 1.00 98.44 104 LEU A N 1
ATOM 844 C CA . LEU A 1 104 ? 2.885 0.017 1.191 1.00 98.44 104 LEU A CA 1
ATOM 845 C C . LEU A 1 104 ? 3.229 1.353 1.858 1.00 98.44 104 LEU A C 1
ATOM 847 O O . LEU A 1 104 ? 4.297 1.901 1.602 1.00 98.44 104 LEU A O 1
ATOM 851 N N . GLU A 1 105 ? 2.325 1.856 2.696 1.00 98.06 105 GLU A N 1
ATOM 852 C CA . GLU A 1 105 ? 2.485 3.133 3.405 1.00 98.06 105 GLU A CA 1
ATOM 853 C C . GLU A 1 105 ? 2.880 2.919 4.871 1.00 98.06 105 GLU A C 1
ATOM 855 O O . GLU A 1 105 ? 3.762 3.592 5.391 1.00 98.06 105 GLU A O 1
ATOM 860 N N . VAL A 1 106 ? 2.247 1.948 5.537 1.00 98.25 106 VAL A N 1
ATOM 861 C CA . VAL A 1 106 ? 2.578 1.541 6.910 1.00 98.25 106 VAL A CA 1
ATOM 862 C C . VAL A 1 106 ? 2.620 0.025 6.958 1.00 98.25 106 VAL A C 1
ATOM 864 O O . VAL A 1 106 ? 1.690 -0.634 6.493 1.00 98.25 106 VAL A O 1
ATOM 867 N N . GLU A 1 107 ? 3.673 -0.535 7.542 1.00 97.62 107 GLU A N 1
ATOM 868 C CA . GLU A 1 107 ? 3.810 -1.972 7.763 1.00 97.62 107 GLU A CA 1
ATOM 869 C C . GLU A 1 107 ? 3.666 -2.314 9.248 1.00 97.62 107 GLU A C 1
ATOM 871 O O . GLU A 1 107 ? 4.206 -1.618 10.104 1.00 97.62 107 GLU A O 1
ATOM 876 N N . GLY A 1 108 ? 2.943 -3.392 9.567 1.00 97.44 108 GLY A N 1
ATOM 877 C CA . GLY A 1 108 ? 2.742 -3.797 10.956 1.00 97.44 108 GLY A CA 1
ATOM 878 C C . GLY A 1 108 ? 1.949 -5.088 11.122 1.00 97.44 108 GLY A C 1
ATOM 879 O O . GLY A 1 108 ? 2.005 -5.989 10.280 1.00 97.44 108 GLY A O 1
ATOM 880 N N . VAL A 1 109 ? 1.247 -5.216 12.252 1.00 97.62 109 VAL A N 1
ATOM 881 C CA . VAL A 1 109 ? 0.248 -6.282 12.458 1.00 97.62 109 VAL A CA 1
ATOM 882 C C . VAL A 1 109 ? -0.942 -6.038 11.531 1.00 97.62 109 VAL A C 1
ATOM 884 O O . VAL A 1 109 ? -1.479 -6.976 10.943 1.00 97.62 109 VAL A O 1
ATOM 887 N N . VAL A 1 110 ? -1.296 -4.766 11.345 1.00 98.31 110 VAL A N 1
ATOM 888 C CA . VAL A 1 110 ? -2.078 -4.276 10.215 1.00 98.31 110 VAL A CA 1
ATOM 889 C C . VAL A 1 110 ? -1.199 -3.387 9.356 1.00 98.31 110 VAL A C 1
ATOM 891 O O . VAL A 1 110 ? -0.531 -2.486 9.860 1.00 98.31 110 VAL A O 1
ATOM 894 N N . SER A 1 111 ? -1.229 -3.631 8.053 1.00 98.62 111 SER A N 1
ATOM 895 C CA . SER A 1 111 ? -0.548 -2.797 7.071 1.00 98.62 111 SER A CA 1
ATOM 896 C C . SER A 1 111 ? -1.543 -1.892 6.351 1.00 98.62 111 SER A C 1
ATOM 898 O O . SER A 1 111 ? -2.665 -2.308 6.044 1.00 98.62 111 SER A O 1
ATOM 900 N N . LEU A 1 112 ? -1.110 -0.662 6.076 1.00 98.69 112 LEU A N 1
ATOM 901 C CA . LEU A 1 112 ? -1.804 0.308 5.237 1.00 98.69 112 LEU A CA 1
ATOM 902 C C . LEU A 1 112 ? -1.209 0.278 3.834 1.00 98.69 112 LEU A C 1
ATOM 904 O O . LEU A 1 112 ? -0.004 0.459 3.652 1.00 98.69 112 LEU A O 1
ATOM 908 N N . TYR A 1 113 ? -2.085 0.129 2.853 1.00 98.50 113 TYR A N 1
ATOM 909 C CA . TYR A 1 113 ? -1.763 0.166 1.441 1.00 98.50 113 TYR A CA 1
ATOM 910 C C . TYR A 1 113 ? -2.511 1.297 0.734 1.00 98.50 113 TYR A C 1
ATOM 912 O O . TYR A 1 113 ? -3.637 1.633 1.105 1.00 98.50 113 TYR A O 1
ATOM 920 N N . LYS A 1 114 ? -1.906 1.851 -0.316 1.00 97.69 114 LYS A N 1
ATOM 921 C CA . LYS A 1 114 ? -2.504 2.836 -1.218 1.00 97.69 114 LYS A CA 1
ATOM 922 C C . LYS A 1 114 ? -2.566 2.271 -2.630 1.00 97.69 114 LYS A C 1
ATOM 924 O O . LYS A 1 114 ? -1.538 1.933 -3.216 1.00 97.69 114 LYS A O 1
ATOM 929 N N . PHE A 1 115 ? -3.774 2.162 -3.169 1.00 96.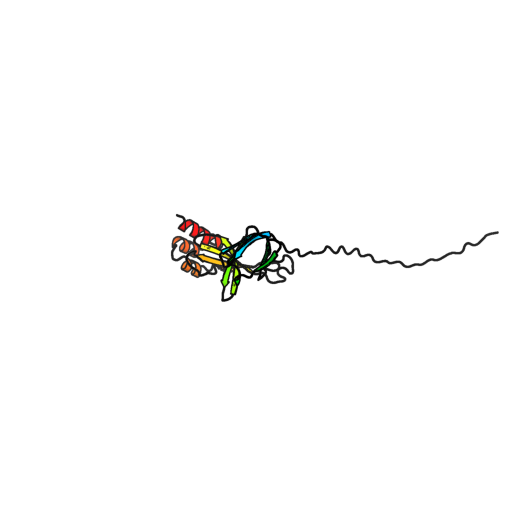31 115 PHE A N 1
ATOM 930 C CA . PHE A 1 115 ? -3.974 1.913 -4.591 1.00 96.31 115 PHE A CA 1
ATOM 931 C C . PHE A 1 115 ? -4.022 3.258 -5.313 1.00 96.31 115 PHE A C 1
ATOM 933 O O . PHE A 1 115 ? -4.946 4.031 -5.078 1.00 96.31 115 PHE A O 1
ATOM 940 N N . GLU A 1 116 ? -3.012 3.545 -6.129 1.00 94.75 116 GLU A N 1
ATOM 941 C CA . GLU A 1 116 ? -2.885 4.814 -6.850 1.00 94.75 116 GLU A CA 1
ATOM 942 C C . GLU A 1 116 ? -3.534 4.718 -8.234 1.00 94.75 116 GLU A C 1
ATOM 944 O O . GLU A 1 116 ? -3.287 3.774 -8.987 1.00 94.75 116 GLU A O 1
ATOM 949 N N . LEU A 1 117 ? -4.333 5.725 -8.575 1.00 89.25 117 LEU A N 1
ATOM 950 C CA . LEU A 1 117 ? -5.022 5.877 -9.848 1.00 89.25 117 LEU A CA 1
ATOM 951 C C . LEU A 1 117 ? -4.636 7.222 -10.458 1.00 89.25 117 LEU A C 1
ATOM 953 O O . LEU A 1 117 ? -4.656 8.252 -9.787 1.00 89.25 117 LEU A O 1
ATOM 957 N N . GLN A 1 118 ? -4.282 7.205 -11.736 1.00 87.81 118 GLN A N 1
ATOM 958 C CA . GLN A 1 118 ? -4.014 8.410 -12.507 1.00 87.81 118 GLN A CA 1
ATOM 959 C C . GLN A 1 118 ? -4.467 8.165 -13.940 1.00 87.81 118 GLN A C 1
ATOM 961 O O . GLN A 1 118 ? -3.908 7.294 -14.615 1.00 87.81 118 GLN A O 1
ATOM 966 N N . GLU A 1 119 ? -5.470 8.912 -14.393 1.00 77.88 119 GLU A N 1
ATOM 967 C CA . GLU A 1 119 ? -5.897 8.856 -15.785 1.00 77.88 119 GLU A CA 1
ATOM 968 C C . GLU A 1 119 ? -4.905 9.605 -16.683 1.00 77.88 119 GLU A C 1
ATOM 970 O O . GLU A 1 119 ? -4.238 10.563 -16.280 1.00 77.88 119 GLU A O 1
ATOM 975 N N . GLN A 1 120 ? -4.765 9.137 -17.922 1.00 73.69 120 GLN A N 1
ATOM 976 C CA . GLN A 1 120 ? -3.878 9.778 -18.883 1.00 73.69 120 GLN A CA 1
ATOM 977 C C . GLN A 1 120 ? -4.418 11.169 -19.223 1.00 73.69 120 GLN A C 1
ATOM 979 O O . GLN A 1 120 ? -5.549 11.296 -19.677 1.00 73.69 120 GLN A O 1
ATOM 984 N N . GLY A 1 121 ? -3.592 12.202 -19.064 1.00 72.12 121 GLY A N 1
ATOM 985 C CA . GLY A 1 121 ? -4.049 13.588 -19.223 1.00 72.12 121 GLY A CA 1
ATOM 986 C C . GLY A 1 121 ? -4.229 14.316 -17.894 1.00 72.12 121 GLY A C 1
ATOM 987 O O . GLY A 1 121 ? -4.219 15.546 -17.867 1.00 72.12 121 GLY A O 1
ATOM 988 N N . GLU A 1 122 ? -4.358 13.580 -16.787 1.00 78.69 122 GLU A N 1
ATOM 989 C CA . GLU A 1 122 ? -4.610 14.165 -15.477 1.00 78.69 122 GLU A CA 1
ATOM 990 C C . GLU A 1 122 ? -3.320 14.389 -14.684 1.00 78.69 122 GLU A C 1
ATOM 992 O O . GLU A 1 122 ? -2.457 13.516 -14.548 1.00 78.69 122 GLU A O 1
ATOM 997 N N . GLY A 1 123 ? -3.196 15.586 -14.108 1.00 75.56 123 GLY A N 1
ATOM 998 C CA . GLY A 1 123 ? -2.090 15.918 -13.209 1.00 75.56 123 GLY A CA 1
ATOM 999 C C . GLY A 1 123 ? -2.252 15.346 -11.798 1.00 75.56 123 GLY A C 1
ATOM 1000 O O . GLY A 1 123 ? -1.268 15.244 -11.068 1.00 75.56 123 GLY A O 1
ATOM 1001 N N . MET A 1 124 ? -3.475 14.984 -11.4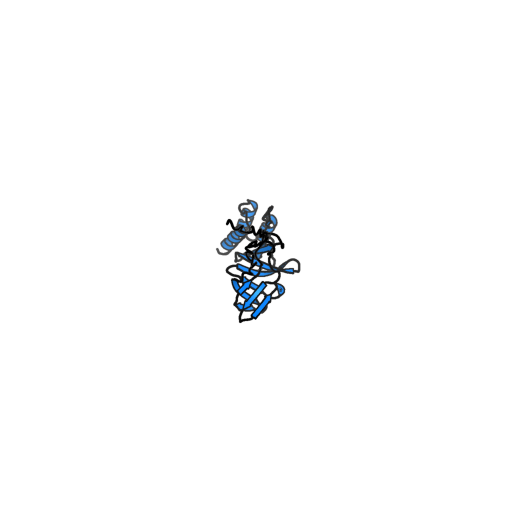01 1.00 82.38 124 MET A N 1
ATOM 1002 C CA . MET A 1 124 ? -3.778 14.514 -10.051 1.00 82.38 124 MET A CA 1
ATOM 1003 C C . MET A 1 124 ? -3.676 12.990 -9.973 1.00 82.38 124 MET A C 1
ATOM 1005 O O . MET A 1 124 ? -4.245 12.277 -10.790 1.00 82.38 124 MET A O 1
ATOM 1009 N N . VAL A 1 125 ? -2.968 12.494 -8.958 1.00 85.12 125 VAL A N 1
ATOM 1010 C CA . VAL A 1 125 ? -3.004 11.079 -8.577 1.00 85.12 125 VAL A CA 1
ATOM 1011 C C . VAL A 1 125 ? -4.031 10.939 -7.463 1.00 85.12 125 VAL A C 1
ATOM 1013 O O . VAL A 1 125 ? -3.868 11.536 -6.398 1.00 85.12 125 VAL A O 1
ATOM 1016 N N . MET A 1 126 ? -5.080 10.160 -7.703 1.00 88.50 126 MET A N 1
ATOM 1017 C CA . MET A 1 126 ? -5.993 9.738 -6.648 1.00 88.50 126 MET A CA 1
ATOM 1018 C C . MET A 1 126 ? -5.458 8.481 -5.973 1.00 88.50 126 MET A C 1
ATOM 1020 O O . MET A 1 126 ? -4.772 7.671 -6.596 1.00 88.50 126 MET A O 1
ATOM 1024 N N . ASP A 1 127 ? -5.797 8.288 -4.701 1.00 92.94 127 ASP A N 1
ATOM 1025 C CA . ASP A 1 127 ? -5.517 7.035 -4.020 1.00 92.94 127 ASP A CA 1
ATOM 1026 C C . ASP A 1 127 ? -6.730 6.485 -3.268 1.00 92.94 127 ASP A C 1
ATOM 1028 O O . ASP A 1 127 ? -7.666 7.200 -2.906 1.00 92.94 127 ASP A O 1
ATOM 1032 N N . ILE A 1 128 ? -6.723 5.167 -3.081 1.00 95.62 128 ILE A N 1
ATOM 1033 C CA . ILE A 1 128 ? -7.689 4.449 -2.256 1.00 95.62 128 ILE A CA 1
ATOM 1034 C C . ILE A 1 128 ? -6.911 3.709 -1.176 1.00 95.62 128 ILE A C 1
ATOM 1036 O O . ILE A 1 128 ? -6.014 2.915 -1.478 1.00 95.62 128 ILE A O 1
ATOM 1040 N N . ALA A 1 129 ? -7.253 3.950 0.090 1.00 97.62 129 ALA A N 1
ATOM 1041 C CA . ALA A 1 129 ? -6.617 3.259 1.202 1.00 97.62 129 ALA A CA 1
ATOM 1042 C C . ALA A 1 129 ? -7.210 1.866 1.427 1.00 97.62 129 ALA A C 1
ATOM 1044 O O . ALA A 1 129 ? -8.427 1.712 1.554 1.00 97.62 129 ALA A O 1
ATOM 1045 N N . TYR A 1 130 ? -6.339 0.873 1.578 1.00 98.19 130 TYR A N 1
ATOM 1046 C CA . TYR A 1 130 ? -6.686 -0.492 1.957 1.00 98.19 130 TYR A CA 1
ATOM 1047 C C . TYR A 1 130 ? -5.917 -0.928 3.201 1.00 98.19 130 TYR A C 1
ATOM 1049 O O . TYR A 1 130 ? -4.741 -0.610 3.363 1.00 98.19 130 TYR A O 1
ATOM 1057 N N . LEU A 1 131 ? -6.579 -1.682 4.072 1.00 98.44 131 LEU A N 1
ATOM 1058 C CA . LEU A 1 131 ? -5.992 -2.310 5.250 1.00 98.44 131 LEU A CA 1
ATOM 1059 C C . LEU A 1 131 ? -5.897 -3.813 5.046 1.00 98.44 131 LEU A C 1
ATOM 1061 O O . LEU A 1 131 ? -6.801 -4.418 4.473 1.00 98.44 131 LEU A O 1
ATOM 1065 N N . LYS A 1 132 ? -4.843 -4.419 5.584 1.00 98.19 132 LYS A N 1
ATOM 1066 C CA . LYS A 1 132 ? -4.698 -5.874 5.640 1.00 98.19 132 LYS A CA 1
ATOM 1067 C C . LYS A 1 132 ? -4.102 -6.281 6.980 1.00 98.19 132 LYS A C 1
ATOM 1069 O O . LYS A 1 132 ? -3.046 -5.771 7.352 1.00 98.19 132 LYS A O 1
ATOM 1074 N N . LYS A 1 133 ? -4.746 -7.210 7.691 1.00 97.50 133 LYS A N 1
ATOM 1075 C CA . LYS A 1 133 ? -4.133 -7.881 8.850 1.00 97.50 133 LYS A CA 1
ATOM 1076 C C . LYS A 1 133 ? -3.087 -8.890 8.356 1.00 97.50 133 LYS A C 1
ATOM 1078 O O . LYS A 1 133 ? -3.233 -9.473 7.284 1.00 97.50 133 LYS A O 1
ATOM 1083 N N . ARG A 1 134 ? -2.003 -9.087 9.103 1.00 95.12 134 ARG A N 1
ATOM 1084 C CA . ARG A 1 134 ? -0.902 -9.984 8.709 1.00 95.12 134 ARG A CA 1
ATOM 1085 C C . ARG A 1 134 ? -1.376 -11.421 8.471 1.00 95.12 134 ARG A C 1
ATOM 1087 O O . ARG A 1 134 ? -0.991 -12.032 7.479 1.00 95.12 134 ARG A O 1
ATOM 1094 N N . ASP A 1 135 ? -2.231 -11.904 9.358 1.00 93.50 135 ASP A N 1
ATOM 1095 C CA . ASP A 1 135 ? -2.816 -13.246 9.418 1.00 93.50 135 ASP A CA 1
ATOM 1096 C C . ASP A 1 135 ? -4.118 -13.397 8.611 1.00 93.50 135 ASP A C 1
ATOM 1098 O O . ASP A 1 135 ? -4.645 -14.499 8.494 1.00 93.50 135 ASP A O 1
ATOM 1102 N N . ASN A 1 136 ? -4.626 -12.315 8.012 1.00 92.56 136 ASN A N 1
ATOM 1103 C CA . ASN A 1 136 ? -5.832 -12.337 7.188 1.00 92.56 136 ASN A CA 1
ATOM 1104 C C . ASN A 1 136 ? -5.495 -11.954 5.734 1.00 92.56 136 ASN A C 1
ATOM 1106 O O . ASN A 1 136 ? -4.887 -10.903 5.495 1.00 92.56 136 ASN A O 1
ATOM 1110 N N . PRO A 1 137 ? -5.866 -12.763 4.727 1.00 88.69 137 PRO A N 1
ATOM 1111 C CA . PRO A 1 137 ? -5.614 -12.421 3.329 1.00 88.69 137 PRO A CA 1
ATOM 1112 C C . PRO A 1 137 ? -6.476 -11.253 2.821 1.00 88.69 137 PRO A C 1
ATOM 1114 O O . PRO A 1 137 ? -6.106 -10.618 1.838 1.00 88.69 137 PRO A O 1
ATOM 1117 N N . THR A 1 138 ? -7.585 -10.940 3.493 1.00 93.25 138 THR A N 1
ATOM 1118 C CA . THR A 1 138 ? -8.584 -9.961 3.045 1.00 93.25 138 THR A CA 1
ATOM 1119 C C . THR A 1 138 ? -8.055 -8.530 3.111 1.00 93.25 138 THR A C 1
ATOM 1121 O O . THR A 1 138 ? -7.594 -8.071 4.161 1.00 93.25 138 THR A O 1
ATOM 1124 N N . LEU A 1 139 ? -8.194 -7.803 2.001 1.00 96.44 139 LEU A N 1
ATOM 1125 C CA . LEU A 1 139 ? -8.017 -6.354 1.942 1.00 96.44 139 LEU A CA 1
ATOM 1126 C C . LEU A 1 139 ? -9.340 -5.645 2.227 1.00 96.44 139 LEU A C 1
ATOM 1128 O O . LEU A 1 139 ? -10.372 -5.966 1.645 1.00 96.44 139 LEU A O 1
ATOM 1132 N N . VAL A 1 140 ? -9.302 -4.637 3.094 1.00 97.19 140 VAL A N 1
ATOM 1133 C CA . VAL A 1 140 ? -10.475 -3.843 3.470 1.00 97.19 140 VAL A CA 1
ATOM 1134 C C . VAL A 1 140 ? -10.241 -2.387 3.109 1.00 97.19 140 VAL A C 1
ATOM 1136 O O . VAL A 1 140 ? -9.322 -1.755 3.623 1.00 97.19 140 VAL A O 1
ATOM 1139 N N . ARG A 1 141 ? -11.084 -1.825 2.238 1.00 97.19 141 ARG A N 1
ATOM 1140 C CA . ARG A 1 141 ? -11.032 -0.396 1.901 1.00 97.19 141 ARG A CA 1
ATOM 1141 C C . ARG A 1 141 ? -11.321 0.454 3.145 1.00 97.19 141 ARG A C 1
ATOM 1143 O O . ARG A 1 141 ? -12.378 0.307 3.754 1.00 97.19 141 ARG A O 1
ATOM 1150 N N . ALA A 1 142 ? -10.411 1.360 3.494 1.00 97.44 142 ALA A N 1
ATOM 1151 C CA . ALA A 1 142 ? -10.456 2.129 4.739 1.00 97.44 142 ALA A CA 1
ATOM 1152 C C . ALA A 1 142 ? -11.278 3.425 4.642 1.00 97.44 142 ALA A C 1
ATOM 1154 O O . ALA A 1 142 ? -11.820 3.892 5.646 1.00 97.44 142 ALA A O 1
ATOM 1155 N N . ASP A 1 143 ? -11.375 4.013 3.449 1.00 95.00 143 ASP A N 1
ATOM 1156 C CA . ASP A 1 143 ? -11.989 5.323 3.223 1.00 95.00 143 ASP A CA 1
ATOM 1157 C C . ASP A 1 143 ? -12.938 5.352 2.012 1.00 95.00 143 ASP A C 1
ATOM 1159 O O . ASP A 1 143 ? -13.096 4.383 1.264 1.00 95.00 143 ASP A O 1
ATOM 1163 N N . GLN A 1 144 ? -13.629 6.477 1.854 1.00 91.81 144 GLN A N 1
ATOM 1164 C CA . GLN A 1 144 ? -14.519 6.805 0.740 1.00 91.81 144 GLN A CA 1
ATOM 1165 C C . GLN A 1 144 ? -14.038 8.076 0.022 1.00 91.81 144 GLN A C 1
ATOM 1167 O O . GLN A 1 144 ? -14.848 8.883 -0.431 1.00 91.81 144 GLN A O 1
ATOM 1172 N N . GLY A 1 145 ? -12.717 8.282 -0.048 1.00 84.94 145 GLY A N 1
ATOM 1173 C CA . GLY A 1 145 ? -12.139 9.523 -0.568 1.00 84.94 145 GLY A CA 1
ATOM 1174 C C . GLY A 1 145 ? -12.565 10.728 0.276 1.00 84.94 145 GLY A C 1
ATOM 1175 O O . GLY A 1 145 ? -12.375 10.734 1.493 1.00 84.94 145 GLY A O 1
ATOM 1176 N N . LEU A 1 146 ? -13.199 11.723 -0.353 1.00 83.25 146 LEU A N 1
ATOM 1177 C CA . LEU A 1 146 ? -13.623 12.976 0.294 1.00 83.25 146 LEU A CA 1
ATOM 1178 C C . LEU A 1 146 ? -14.622 12.785 1.452 1.00 83.25 146 LEU A C 1
ATOM 1180 O O . LEU A 1 146 ? -14.715 13.646 2.323 1.00 83.25 146 LEU A O 1
ATOM 1184 N N . LEU A 1 147 ? -15.339 11.656 1.503 1.00 87.75 147 LEU A N 1
ATOM 1185 C CA . LEU A 1 147 ? -16.272 11.337 2.595 1.00 87.75 147 LEU A CA 1
ATOM 1186 C C . LEU A 1 147 ? -15.568 10.785 3.856 1.00 87.75 147 LEU A C 1
ATOM 1188 O O . LEU A 1 147 ? -16.202 10.589 4.896 1.00 87.75 147 LEU A O 1
ATOM 1192 N N . GLY A 1 148 ? -14.251 10.563 3.793 1.00 93.38 148 GLY A N 1
ATOM 1193 C CA . GLY A 1 148 ? -13.427 10.125 4.917 1.00 93.38 148 GLY A CA 1
ATOM 1194 C C . GLY A 1 148 ? -13.531 8.628 5.222 1.00 93.38 148 GLY A C 1
ATOM 1195 O O . GLY A 1 148 ? -13.781 7.805 4.344 1.00 93.38 148 GLY A O 1
ATOM 1196 N N . LEU A 1 149 ? -13.280 8.262 6.482 1.00 97.69 149 LEU A N 1
ATOM 1197 C CA . LEU A 1 149 ? -13.177 6.868 6.933 1.00 97.69 149 LEU A CA 1
ATOM 1198 C C . LEU A 1 149 ? -14.504 6.097 6.860 1.00 97.69 149 LEU A C 1
ATOM 1200 O O . LEU A 1 149 ? -15.539 6.582 7.327 1.00 97.69 149 LEU A O 1
ATOM 1204 N N . LYS A 1 150 ? -14.443 4.827 6.435 1.00 97.88 150 LYS A N 1
ATOM 1205 C CA . LYS A 1 150 ? -15.546 3.852 6.535 1.00 97.88 150 LYS A CA 1
ATOM 1206 C C . LYS A 1 150 ? -15.721 3.355 7.975 1.00 97.88 150 LYS A C 1
ATOM 1208 O O . LYS A 1 150 ? -15.461 2.197 8.286 1.00 97.88 150 LYS A O 1
ATOM 1213 N N . ARG A 1 151 ? -16.152 4.238 8.879 1.00 97.62 151 ARG A N 1
ATOM 1214 C CA . ARG A 1 151 ? -16.120 4.017 10.341 1.00 97.62 151 ARG A CA 1
ATOM 1215 C C . ARG A 1 151 ? -16.769 2.713 10.805 1.00 97.62 151 ARG A C 1
ATOM 1217 O O . ARG A 1 151 ? -16.127 1.975 11.539 1.00 97.62 151 ARG A O 1
ATOM 1224 N N . ASN A 1 152 ? -17.985 2.401 10.354 1.00 97.50 152 ASN A N 1
ATOM 1225 C CA . ASN A 1 152 ? -18.683 1.178 10.778 1.00 97.50 152 ASN A CA 1
ATOM 1226 C C . ASN A 1 152 ? -17.919 -0.090 10.367 1.00 97.50 152 ASN A C 1
ATOM 1228 O O . ASN A 1 152 ? -17.750 -1.000 11.172 1.00 97.50 152 ASN A O 1
ATOM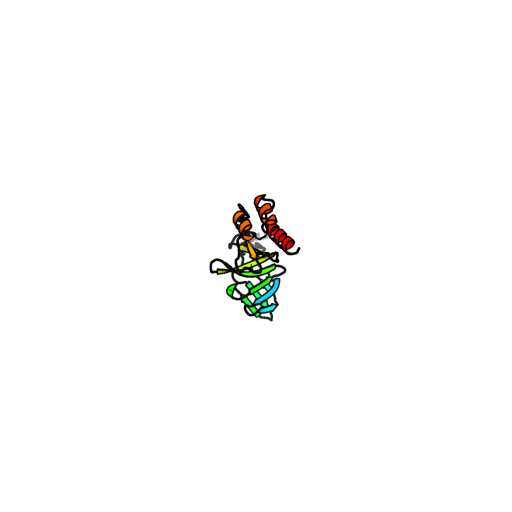 1232 N N . LEU A 1 153 ? -17.395 -0.106 9.138 1.00 97.75 153 LEU A N 1
ATOM 1233 C CA . LEU A 1 153 ? -16.573 -1.202 8.633 1.00 97.75 153 LEU A CA 1
ATOM 1234 C C . LEU A 1 153 ? -15.264 -1.328 9.419 1.00 97.75 153 LEU A C 1
ATOM 1236 O O . LEU A 1 153 ? -14.870 -2.433 9.769 1.00 97.75 153 LEU A O 1
ATOM 1240 N N . LEU A 1 154 ? -14.603 -0.208 9.728 1.00 98.12 154 LEU A N 1
ATOM 1241 C CA . LEU A 1 154 ? -13.366 -0.218 10.511 1.00 98.12 154 LEU A CA 1
ATOM 1242 C C . LEU A 1 154 ? -13.601 -0.687 11.952 1.00 98.12 154 LEU A C 1
ATOM 1244 O O . LEU A 1 154 ? -12.807 -1.468 12.460 1.00 98.12 154 LEU A O 1
ATOM 1248 N N . ILE A 1 155 ? -14.700 -0.279 12.593 1.00 98.25 155 ILE A N 1
ATOM 1249 C CA . ILE A 1 155 ? -15.082 -0.772 13.926 1.00 98.25 155 ILE A CA 1
ATOM 1250 C C . ILE A 1 155 ? -15.254 -2.295 13.906 1.00 98.25 155 ILE A C 1
ATOM 1252 O O . ILE A 1 155 ? -14.761 -2.974 14.801 1.00 98.25 155 ILE A O 1
ATOM 1256 N N . GLN A 1 156 ? -15.899 -2.841 12.872 1.00 97.56 156 GLN A N 1
ATOM 1257 C CA . GLN A 1 156 ? -16.043 -4.289 12.712 1.00 97.56 156 GLN A CA 1
ATOM 1258 C C . GLN A 1 156 ? -14.699 -4.975 12.428 1.00 97.56 156 GLN A C 1
ATOM 1260 O O . GLN A 1 156 ? -14.390 -6.004 13.017 1.00 97.56 156 GLN A O 1
ATOM 1265 N N . PHE A 1 157 ? -13.878 -4.401 11.546 1.00 97.50 157 PHE A N 1
ATOM 1266 C CA . PHE A 1 157 ? -12.563 -4.939 11.191 1.00 97.50 157 PHE A CA 1
ATOM 1267 C C . PHE A 1 157 ? -11.612 -5.014 12.397 1.00 97.50 157 PHE A C 1
ATOM 1269 O O . PHE A 1 157 ? -10.807 -5.944 12.506 1.00 97.50 157 PHE A O 1
ATOM 1276 N N . PHE A 1 158 ? -11.732 -4.051 13.312 1.00 97.38 158 PHE A N 1
ATOM 1277 C CA . PHE A 1 158 ? -10.972 -3.940 14.556 1.00 97.38 158 PHE A CA 1
ATOM 1278 C C . PHE A 1 158 ? -11.792 -4.325 15.795 1.00 97.38 158 PHE A C 1
ATOM 1280 O O . PHE A 1 158 ? -11.558 -3.793 16.881 1.00 97.38 158 PHE A O 1
ATOM 1287 N N . SER A 1 159 ? -12.741 -5.258 15.665 1.00 96.75 159 SER A N 1
ATOM 1288 C CA . SER A 1 159 ? -13.579 -5.703 16.789 1.00 96.75 159 SER A CA 1
ATOM 1289 C C . SER A 1 159 ? -12.775 -6.289 17.956 1.00 96.75 159 SER A C 1
ATOM 1291 O O . SER A 1 159 ? -13.262 -6.332 19.081 1.00 96.75 159 SER A O 1
ATOM 1293 N N . ASP A 1 160 ? -11.540 -6.724 17.701 1.00 96.88 160 ASP A N 1
ATOM 1294 C CA . ASP A 1 160 ? -10.603 -7.240 18.698 1.00 96.88 160 ASP A CA 1
ATOM 1295 C C . ASP A 1 160 ? -9.834 -6.145 19.466 1.00 96.88 160 ASP A C 1
ATOM 1297 O O . ASP A 1 160 ? -9.024 -6.464 20.334 1.00 96.88 160 ASP A O 1
ATOM 1301 N N . CYS A 1 161 ? -10.076 -4.862 19.174 1.00 97.94 161 CYS A N 1
ATOM 1302 C CA . CYS A 1 161 ? -9.476 -3.721 19.865 1.00 97.94 161 CYS A CA 1
ATOM 1303 C C . CYS A 1 161 ? -10.557 -2.703 20.289 1.00 97.94 161 CYS A C 1
ATOM 1305 O O . CYS A 1 161 ? -10.749 -1.683 19.615 1.00 97.94 161 CYS A O 1
ATOM 1307 N N . PRO A 1 162 ? -11.260 -2.934 21.417 1.00 97.62 162 PRO A N 1
ATOM 1308 C CA . PRO A 1 162 ? -12.314 -2.032 21.892 1.00 97.62 162 PRO A CA 1
ATOM 1309 C C . PRO A 1 162 ? -11.877 -0.559 22.036 1.00 97.62 162 PRO A C 1
ATOM 1311 O O . PRO A 1 162 ? -12.599 0.307 21.539 1.00 97.62 162 PRO A O 1
ATOM 1314 N N . PRO A 1 163 ? -10.674 -0.237 22.571 1.00 98.31 163 PRO A N 1
ATOM 1315 C CA . PRO A 1 163 ? -10.227 1.156 22.664 1.00 98.31 163 PRO A CA 1
ATOM 1316 C C . PRO A 1 163 ? -10.109 1.859 21.303 1.00 98.31 163 PRO A C 1
ATOM 1318 O O . PRO A 1 163 ? -10.380 3.054 21.194 1.00 98.31 163 PRO A O 1
ATOM 1321 N N . LEU A 1 164 ? -9.717 1.136 20.248 1.00 98.50 164 LEU A N 1
ATOM 1322 C CA . LEU A 1 164 ? -9.657 1.688 18.894 1.00 98.50 164 LEU A CA 1
ATOM 1323 C C . LEU A 1 164 ? -11.058 1.927 18.331 1.00 98.50 164 LEU A C 1
ATOM 1325 O O . LEU A 1 164 ? -11.307 2.972 17.728 1.00 98.50 164 LEU A O 1
ATOM 1329 N N . ALA A 1 165 ? -11.976 0.981 18.540 1.00 98.25 165 ALA A N 1
ATOM 1330 C CA . ALA A 1 165 ? -13.362 1.111 18.103 1.00 98.25 165 ALA A CA 1
ATOM 1331 C C . ALA A 1 165 ? -14.040 2.346 18.718 1.00 98.25 165 ALA A C 1
ATOM 1333 O O . ALA A 1 165 ? -14.725 3.088 18.008 1.00 98.25 165 ALA A O 1
ATOM 1334 N N . ASP A 1 166 ? -13.799 2.609 20.004 1.00 98.31 166 ASP A N 1
ATOM 1335 C CA . ASP A 1 166 ? -14.332 3.783 20.697 1.00 98.31 166 ASP A CA 1
ATOM 1336 C C . ASP A 1 166 ? -13.806 5.089 20.093 1.00 98.31 166 ASP A C 1
ATOM 1338 O O . ASP A 1 166 ? -14.599 5.976 19.772 1.00 98.31 166 ASP A O 1
ATOM 1342 N N . LYS A 1 167 ? -12.499 5.164 19.813 1.00 98.56 167 LYS A N 1
ATOM 1343 C CA . LYS A 1 167 ? -11.864 6.321 19.154 1.00 98.56 167 LYS A CA 1
ATOM 1344 C C . LYS A 1 167 ? -12.348 6.553 17.721 1.00 98.56 167 LYS A C 1
ATOM 1346 O O . LYS A 1 167 ? -12.475 7.689 17.259 1.00 98.56 167 LYS A O 1
ATOM 1351 N N . ILE A 1 168 ? -12.637 5.481 16.980 1.00 98.06 168 ILE A N 1
ATOM 1352 C CA . ILE A 1 168 ? -13.243 5.593 15.645 1.00 98.06 168 ILE A CA 1
ATOM 1353 C C . ILE A 1 168 ? -14.671 6.147 15.764 1.00 98.06 168 ILE A C 1
ATOM 1355 O O . ILE A 1 168 ? -15.056 7.017 14.973 1.00 98.06 168 ILE A O 1
ATOM 1359 N N . ARG A 1 169 ? -15.447 5.683 16.756 1.00 97.25 169 ARG A N 1
ATOM 1360 C CA . ARG A 1 169 ? -16.832 6.119 17.003 1.00 97.25 169 ARG A CA 1
ATOM 1361 C C . ARG A 1 169 ? -16.904 7.585 17.430 1.00 97.25 169 ARG A C 1
ATOM 1363 O O . ARG A 1 169 ? -17.741 8.318 16.906 1.00 97.25 169 ARG A O 1
ATOM 1370 N N . SER A 1 170 ? -15.992 8.024 18.298 1.00 97.81 170 SER A N 1
ATOM 1371 C CA . SER A 1 170 ? -15.844 9.425 18.725 1.00 97.81 170 SER A CA 1
ATOM 1372 C C . SER A 1 170 ? -15.270 10.343 17.635 1.00 97.81 170 SER A C 1
ATOM 1374 O O . SER A 1 170 ? -15.222 11.557 17.815 1.00 97.81 170 SER A O 1
ATOM 1376 N N . LYS A 1 171 ? -14.889 9.789 16.473 1.00 97.25 171 LYS A N 1
ATOM 1377 C CA . LYS A 1 171 ? -14.291 10.505 15.333 1.00 97.25 171 LYS A CA 1
ATOM 1378 C C . LYS A 1 171 ? -12.957 11.189 15.664 1.00 97.25 171 LYS A C 1
ATOM 1380 O O . LYS A 1 171 ? -12.601 12.163 15.003 1.00 97.25 171 LYS A O 1
ATOM 1385 N N . GLU A 1 172 ? -12.192 10.653 16.615 1.00 98.12 172 GLU A N 1
ATOM 1386 C CA . GLU A 1 172 ? -10.843 11.148 16.937 1.00 98.12 172 GLU A CA 1
ATOM 1387 C C . GLU A 1 172 ? -9.869 10.992 15.759 1.00 98.12 172 GLU A C 1
ATOM 1389 O O . GLU A 1 172 ? -8.967 11.809 15.571 1.00 98.12 172 GLU A O 1
ATOM 1394 N N . PHE A 1 173 ? -10.076 9.971 14.922 1.00 97.62 173 PHE A N 1
ATOM 1395 C CA . PHE A 1 173 ? -9.275 9.743 13.723 1.00 97.62 173 PHE A CA 1
ATOM 1396 C C . PHE A 1 173 ? -9.923 10.339 12.471 1.00 97.62 173 PHE A C 1
ATOM 1398 O O . PHE A 1 173 ? -11.109 10.130 12.183 1.00 97.62 173 PHE A O 1
ATOM 1405 N N . LYS A 1 174 ? -9.102 11.048 11.689 1.00 95.75 174 LYS A N 1
ATOM 1406 C CA . LYS A 1 174 ? -9.458 11.614 10.382 1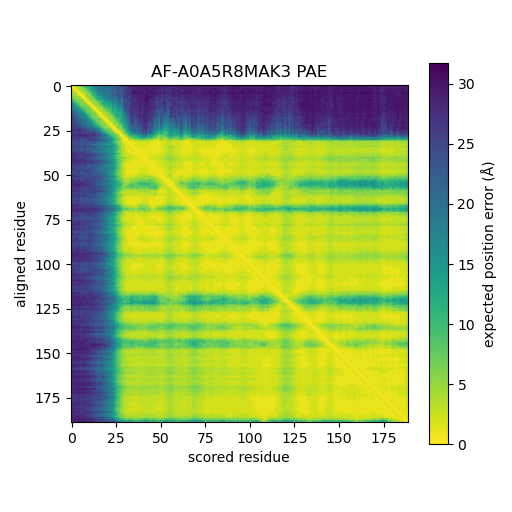.00 95.75 174 LYS A CA 1
ATOM 1407 C C . LYS A 1 174 ? -8.932 10.766 9.228 1.00 95.75 174 LYS A C 1
ATOM 1409 O O . LYS A 1 174 ? -9.602 10.674 8.203 1.00 95.75 174 LYS A O 1
ATOM 1414 N N . PHE A 1 175 ? -7.772 10.130 9.401 1.00 96.88 175 PHE A N 1
ATOM 1415 C CA . PHE A 1 175 ? -7.047 9.461 8.322 1.00 96.88 175 PHE A CA 1
ATOM 1416 C C . PHE A 1 175 ? -6.742 7.986 8.625 1.00 96.88 175 PHE A C 1
ATOM 1418 O O . PHE A 1 175 ? -6.526 7.637 9.790 1.00 96.88 175 PHE A O 1
ATOM 1425 N N . PRO A 1 176 ? -6.653 7.116 7.595 1.00 97.94 176 PRO A N 1
ATOM 1426 C CA . PRO A 1 176 ? -6.387 5.687 7.783 1.00 97.94 176 PRO A CA 1
ATOM 1427 C C . PRO A 1 176 ? -5.091 5.385 8.542 1.00 97.94 176 PRO A C 1
ATOM 1429 O O . PRO A 1 176 ? -5.075 4.487 9.379 1.00 97.94 176 PRO A O 1
ATOM 1432 N N . TYR A 1 177 ? -4.020 6.154 8.308 1.00 98.00 177 TYR A N 1
ATOM 1433 C CA . TYR A 1 177 ? -2.732 5.922 8.973 1.00 98.00 177 TYR A CA 1
ATOM 1434 C C . TYR A 1 177 ? -2.821 6.084 10.496 1.00 98.00 177 TYR A C 1
ATOM 1436 O O . TYR A 1 177 ? -2.161 5.352 11.221 1.00 98.00 177 TYR A O 1
ATOM 1444 N N . GLN A 1 178 ? -3.678 6.982 10.998 1.00 98.38 178 GLN A N 1
ATOM 1445 C CA . GLN A 1 178 ? -3.847 7.182 12.439 1.00 98.38 178 GLN A CA 1
ATOM 1446 C C . GLN A 1 178 ? -4.477 5.948 13.096 1.00 98.38 178 GLN A C 1
ATOM 1448 O O . GLN A 1 178 ? -4.046 5.526 14.165 1.00 98.38 178 GLN A O 1
ATOM 1453 N N . VAL A 1 179 ? -5.461 5.345 12.420 1.00 98.50 179 VAL A N 1
ATOM 1454 C CA . VAL A 1 179 ? -6.118 4.109 12.867 1.00 98.50 179 VAL A CA 1
ATOM 1455 C C . VAL A 1 179 ? -5.115 2.952 12.898 1.00 98.50 179 VAL A C 1
ATOM 1457 O O . VAL A 1 179 ? -5.045 2.216 13.880 1.00 98.50 179 VAL A O 1
ATOM 1460 N N . VAL A 1 180 ? -4.322 2.808 11.833 1.00 98.50 180 VAL A N 1
ATOM 1461 C CA . VAL A 1 180 ? -3.336 1.725 11.701 1.00 98.50 180 VAL A CA 1
ATOM 1462 C C . VAL A 1 180 ? -2.205 1.863 12.716 1.00 98.50 180 VAL A C 1
ATOM 1464 O O . VAL A 1 180 ? -1.870 0.879 13.372 1.00 98.50 180 VAL A O 1
ATOM 1467 N N . ASN A 1 181 ? -1.662 3.069 12.895 1.00 98.56 181 ASN A N 1
ATOM 1468 C CA . ASN A 1 181 ? -0.607 3.326 13.874 1.00 98.56 181 ASN A CA 1
ATOM 1469 C C . ASN A 1 181 ? -1.089 3.016 15.290 1.00 98.56 181 ASN A C 1
ATOM 1471 O O . ASN A 1 181 ? -0.432 2.250 15.989 1.00 98.56 181 ASN A O 1
ATOM 1475 N N . PHE A 1 182 ? -2.280 3.497 15.669 1.00 98.56 182 PHE A N 1
ATOM 1476 C CA . PHE A 1 182 ? -2.854 3.197 16.980 1.00 98.56 182 PHE A CA 1
ATOM 1477 C C . PHE A 1 182 ? -2.972 1.686 17.221 1.00 98.56 182 PHE A C 1
ATOM 1479 O O . PHE A 1 182 ? -2.579 1.191 18.275 1.00 98.56 182 PHE A O 1
ATOM 1486 N N . TYR A 1 183 ? -3.496 0.936 16.246 1.00 98.44 183 TYR A N 1
ATOM 1487 C CA . TYR A 1 183 ? -3.652 -0.512 16.384 1.00 98.44 183 TYR A CA 1
ATOM 1488 C C . TYR A 1 183 ? -2.307 -1.234 16.518 1.00 98.44 183 TYR A C 1
ATOM 1490 O O . TYR A 1 183 ? -2.155 -2.115 17.364 1.00 98.44 183 TYR A O 1
ATOM 1498 N N . ASN A 1 184 ? -1.333 -0.871 15.680 1.00 98.31 184 ASN A N 1
ATOM 1499 C CA . ASN A 1 184 ? -0.009 -1.485 15.689 1.00 98.31 184 ASN A CA 1
ATOM 1500 C C . ASN A 1 184 ? 0.740 -1.193 16.995 1.00 98.31 184 ASN A C 1
ATOM 1502 O O . ASN A 1 184 ? 1.341 -2.104 17.556 1.00 98.31 184 ASN A O 1
ATOM 1506 N N . GLU A 1 185 ? 0.653 0.035 17.509 1.00 97.94 185 GLU A N 1
ATOM 1507 C CA . GLU A 1 185 ? 1.200 0.410 18.817 1.00 97.94 185 GLU A CA 1
ATOM 1508 C C . GLU A 1 185 ? 0.506 -0.334 19.961 1.00 97.94 185 GLU A C 1
ATOM 1510 O O . GLU A 1 185 ? 1.163 -0.761 20.905 1.00 97.94 185 GLU A O 1
ATOM 1515 N N . TRP A 1 186 ? -0.815 -0.515 19.883 1.00 97.69 186 TRP A N 1
ATOM 1516 C CA . TRP A 1 186 ? -1.575 -1.246 20.895 1.00 97.69 186 TRP A CA 1
ATOM 1517 C C . TRP A 1 186 ? -1.213 -2.736 20.937 1.00 97.69 186 TRP A C 1
ATOM 1519 O O . TRP A 1 186 ? -1.056 -3.280 22.024 1.00 97.69 186 TRP A O 1
ATOM 1529 N N . LYS A 1 187 ? -1.028 -3.388 19.780 1.00 96.56 187 LYS A N 1
ATOM 1530 C CA . LYS A 1 187 ? -0.608 -4.801 19.691 1.00 96.56 187 LYS A CA 1
ATOM 1531 C C . LYS A 1 187 ? 0.859 -5.047 20.058 1.00 96.56 187 LYS A C 1
ATOM 1533 O O . LYS A 1 187 ? 1.233 -6.201 20.235 1.00 96.56 187 LYS A O 1
ATOM 1538 N N . ALA A 1 188 ? 1.690 -4.007 20.088 1.00 93.31 188 ALA A N 1
ATOM 1539 C CA . ALA A 1 188 ? 3.104 -4.118 20.445 1.00 93.31 188 ALA A CA 1
ATOM 1540 C C . ALA A 1 188 ? 3.358 -4.070 21.963 1.00 93.31 188 ALA A C 1
ATOM 1542 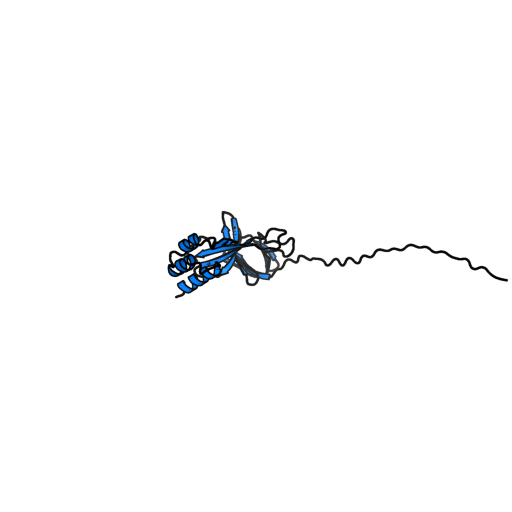O O . ALA A 1 188 ? 4.494 -4.281 22.383 1.00 93.31 188 ALA A O 1
ATOM 1543 N N . ARG A 1 189 ? 2.330 -3.758 22.760 1.00 85.75 189 ARG A N 1
ATOM 1544 C CA . ARG A 1 189 ? 2.364 -3.786 24.227 1.00 85.75 189 ARG A CA 1
ATOM 1545 C C . ARG A 1 189 ? 2.019 -5.177 24.736 1.00 85.75 189 ARG A C 1
ATOM 1547 O O . ARG A 1 189 ? 2.631 -5.567 25.750 1.00 85.75 189 ARG A O 1
#

Nearest PDB structures (foldseek):
  1yqf-assembly2_E  TM=5.803E-01  e=2.243E+00  Leishmania major
  3zq3-assembly2_B  TM=2.590E-01  e=4.073E-01  Rattus norvegicus
  8p5d-assembly1_LM0  TM=4.199E-01  e=5.264E+00  Spraguea lophii 42_110

pLDDT: mean 88.38, std 15.83, range [45.28, 98.69]

Organism: NCBI:txid1882343

Radius of gyration: 28.78 Å; Cα contacts (8 Å, |Δi|>4): 333; chains: 1; bounding box: 52×86×93 Å

Solvent-accessible surface area (backbone atoms only — not comparable to full-atom values): 11044 Å² total; per-residue (Å²): 141,85,83,84,81,85,86,80,87,80,90,75,89,77,90,74,86,73,81,79,71,79,73,72,76,81,70,72,62,74,60,66,31,56,31,36,38,28,35,75,85,67,53,74,49,64,34,29,26,28,49,46,41,62,61,66,78,10,32,66,49,80,47,32,40,38,39,38,94,96,40,76,51,74,45,39,28,86,61,27,46,31,38,30,43,60,91,47,38,30,36,42,43,75,54,97,90,40,57,37,63,26,36,56,77,43,84,57,59,41,28,37,30,34,40,74,46,39,54,74,55,44,88,62,74,48,67,45,46,31,35,31,43,73,93,42,92,61,74,42,71,42,49,60,64,95,77,31,57,41,49,73,61,49,34,60,76,37,63,92,37,63,73,59,31,52,38,49,73,72,53,77,56,75,51,67,66,56,55,42,49,52,52,35,58,61,74,73,106

Secondary structure (DSSP, 8-state):
--PPPPP-------------------------EEEEEEETTS-EEEEEEEEEE-STT-EEEEEEEEEETTEEEEE-GGGEEEEEETTEEEEEEEETTEEEEEEEEE-SSEEEEEEEE--TT-SPPEEEEEEEETT---EEE-B-GGG-B-HHHHHHHTTT-HHHHHHHHTT---SHHHHHHHHHHHHT-